Protein AF-A0A563VQN4-F1 (afdb_monomer)

Nearest PDB structures (foldseek):
  3k9t-assembly1_A  TM=8.166E-01  e=6.755E-02  Clostridium acetobutylicum
  8fw5-assembly1_B  TM=8.589E-01  e=2.439E-01  Homo sapiens
  8jj9-assembly1_A  TM=7.499E-01  e=8.732E-02  Homo sapiens
  8ae6-assembly1_S  TM=8.300E-01  e=4.347E-01  Saccharomyces cerevisiae

Mean predicted aligned error: 18.2 Å

pLDDT: mean 76.81, std 21.05, range [32.19, 97.31]

Radius of gyration: 31.27 Å; Cα contacts (8 Å, |Δi|>4): 124; chains: 1; bounding box: 67×62×89 Å

Organism: NCBI:txid945734

Solvent-accessible surface area (backbone atoms only — not comparable to full-atom values): 12400 Å² total; per-residue (Å²): 112,70,67,61,54,50,52,57,54,50,59,76,70,59,76,91,76,85,86,86,84,88,76,80,86,85,76,84,84,87,75,80,89,65,88,76,67,75,68,59,67,67,70,67,74,65,84,76,61,65,42,59,54,38,38,52,53,47,70,70,55,82,69,61,76,85,43,57,90,68,42,61,58,59,67,22,11,32,32,63,71,55,96,76,80,93,71,91,65,54,77,67,53,46,49,52,61,73,60,30,68,41,77,53,28,46,50,56,51,19,63,75,69,73,43,61,52,66,60,50,29,53,52,51,38,30,36,34,74,24,60,43,37,44,85,36,81,48,78,81,66,79,77,70,78,65,78,75,73,89,74,89,84,81,93,73,90,80,83,90,84,82,91,79,81,93,78,87,85,77,90,78,74,58,65,68,59,53,51,53,51,53,54,49,52,69,71,77,106

Sequence (189 aa):
MFQLQLEEVNKLFTITSAEFKFEEINNEPQVSSSEKNFPWEEMTGKQKKATKISLEAMRDYFNWDYLKEKMPFRNSGLNKLVDKHDFQLL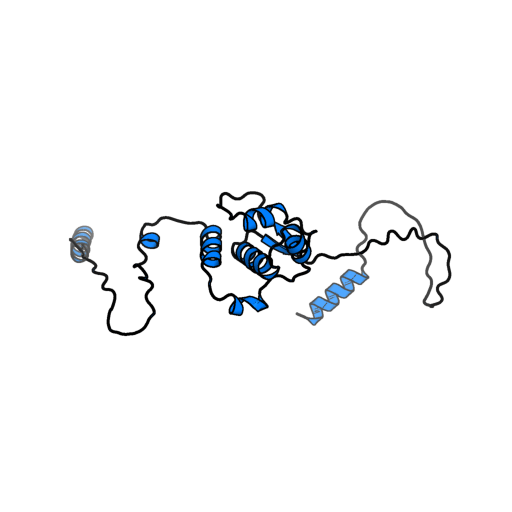PLETYLWNTANSNISLRKIAQEKQVPLEKIQQTALSMIFAGLLEEVSIINMPMKTTKYSIASSSKSNFADINNTNISNNQPKISNSLLSNLIAFLRKHF

Foldseek 3Di:
DVVVVVVVVVVVVDDPDDDDDDDDPPDDDDPPDDPPPDPVVVVVPDDDDLLQVLLVVLVPDDDCVVCPVVFADQFWAKAFPDPDDPHDDDPLLVVSLVRRPRAAGLNNVCVVVVHDSVVSRSSQSSNVRSVGMDIGHNPPPPPPPPVPPDDDDDDDDDDDDDDDDDDDDDDPDDVVVVVVVVVVVVVPD

Secondary structure (DSSP, 8-state):
-HHHHHHHHHHHH--S--------------S-------STTGGGT----HHHHHHHHHHS---GGGGGGGSPPTT-EEEES-S---S---HHHHHHHHH-SSSSBHHHHHHHHT--HHHHHHHHHHHHHTTSEEEE--------------------------------------HHHHHHHHHHHHHH-

Structure (mmCIF, N/CA/C/O backbone):
data_AF-A0A563VQN4-F1
#
_entry.id   AF-A0A563VQN4-F1
#
loop_
_atom_site.group_PDB
_atom_site.id
_atom_site.type_symbol
_atom_site.label_atom_id
_atom_site.label_alt_id
_atom_site.label_comp_id
_atom_site.label_asym_id
_atom_site.label_entity_id
_atom_site.label_seq_id
_atom_site.pdbx_PDB_ins_code
_atom_site.Cartn_x
_atom_site.Cartn_y
_atom_site.Cartn_z
_atom_site.occupancy
_atom_site.B_iso_or_equiv
_atom_site.auth_seq_id
_atom_site.auth_comp_id
_atom_site.auth_asym_id
_atom_site.auth_atom_id
_atom_site.pdbx_PDB_model_num
ATOM 1 N N . MET A 1 1 ? -42.885 28.427 38.163 1.00 60.44 1 MET A N 1
ATOM 2 C CA . MET A 1 1 ? -43.786 27.329 37.742 1.00 60.44 1 MET A CA 1
ATOM 3 C C . MET A 1 1 ? -43.165 26.480 36.633 1.00 60.44 1 MET A C 1
ATOM 5 O O . MET A 1 1 ? -43.050 25.282 36.823 1.00 60.44 1 MET A O 1
ATOM 9 N N . PHE A 1 2 ? -42.653 27.083 35.553 1.00 74.06 2 PHE A N 1
ATOM 10 C CA . PHE A 1 2 ? -42.032 26.358 34.428 1.00 74.06 2 PHE A CA 1
ATOM 11 C C . PHE A 1 2 ? -40.783 25.522 34.793 1.00 74.06 2 PHE A C 1
ATOM 13 O O . PHE A 1 2 ? -40.618 24.415 34.298 1.00 74.06 2 PHE A O 1
ATOM 20 N N . GLN A 1 3 ? -39.922 26.010 35.696 1.00 71.81 3 GLN A N 1
ATOM 21 C CA . GLN A 1 3 ? -38.729 25.269 36.149 1.00 71.81 3 GLN A CA 1
ATOM 22 C C . GLN A 1 3 ? -39.060 23.987 36.925 1.00 71.81 3 GLN A C 1
ATOM 24 O O . GLN A 1 3 ? -38.380 22.986 36.747 1.00 71.81 3 GLN A O 1
ATOM 29 N N . LEU A 1 4 ? -40.126 24.000 37.732 1.00 74.50 4 LEU A N 1
ATOM 30 C CA . LEU A 1 4 ? -40.578 22.814 38.469 1.00 74.50 4 LEU A CA 1
ATOM 31 C C . LEU A 1 4 ? -41.108 21.739 37.514 1.00 74.50 4 LEU A C 1
ATOM 33 O O . LEU A 1 4 ? -40.802 20.565 37.675 1.00 74.50 4 LEU A O 1
ATOM 37 N N . GLN A 1 5 ? -41.837 22.152 36.475 1.00 75.81 5 GLN A N 1
ATOM 38 C CA . GLN A 1 5 ? -42.306 21.235 35.435 1.00 75.81 5 GLN A CA 1
ATOM 39 C C . GLN A 1 5 ? -41.138 20.653 34.629 1.00 75.81 5 GLN A C 1
ATOM 41 O O . GLN A 1 5 ? -41.154 19.478 34.282 1.00 75.81 5 GLN A O 1
ATOM 46 N N . LEU A 1 6 ? -40.099 21.448 34.363 1.00 81.12 6 LEU A N 1
ATOM 47 C CA . LEU A 1 6 ? -38.908 20.980 33.655 1.00 81.12 6 LEU A CA 1
ATOM 48 C C . LEU A 1 6 ? -38.119 19.940 34.469 1.00 81.12 6 LEU A C 1
ATOM 50 O O . LEU A 1 6 ? -37.633 18.964 33.902 1.00 81.12 6 LEU A O 1
ATOM 54 N N . GLU A 1 7 ? -38.015 20.114 35.789 1.00 81.50 7 GLU A N 1
ATOM 55 C CA . GLU A 1 7 ? -37.405 19.111 36.672 1.00 81.50 7 GLU A CA 1
ATOM 56 C C . GLU A 1 7 ? -38.209 17.808 36.729 1.00 81.50 7 GLU A C 1
ATOM 58 O O . GLU A 1 7 ? -37.612 16.731 36.669 1.00 81.50 7 GLU A O 1
ATOM 63 N N . GLU A 1 8 ? -39.543 17.878 36.801 1.00 80.94 8 GLU A N 1
ATOM 64 C CA . GLU A 1 8 ? -40.397 16.681 36.758 1.00 80.94 8 GLU A CA 1
ATOM 65 C C . GLU A 1 8 ? -40.255 15.922 35.438 1.00 80.94 8 GLU A C 1
ATOM 67 O O . GLU A 1 8 ? -40.135 14.696 35.432 1.00 80.94 8 GLU A O 1
ATOM 72 N N . VAL A 1 9 ? -40.202 16.650 34.322 1.00 82.50 9 VAL A N 1
ATOM 73 C CA . VAL A 1 9 ? -40.016 16.061 32.994 1.00 82.50 9 VAL A CA 1
ATOM 74 C C . VAL A 1 9 ? -38.628 15.431 32.870 1.00 82.50 9 VAL A C 1
ATOM 76 O O . VAL A 1 9 ? -38.522 14.292 32.426 1.00 82.50 9 VAL A O 1
ATOM 79 N N . ASN A 1 10 ? -37.565 16.093 33.332 1.00 78.19 10 ASN A N 1
ATOM 80 C CA . ASN A 1 10 ? -36.216 15.515 33.315 1.00 78.19 10 ASN A CA 1
ATOM 81 C C . ASN A 1 10 ? -36.113 14.241 34.168 1.00 78.19 10 ASN A C 1
ATOM 83 O O . ASN A 1 10 ? -35.426 13.301 33.771 1.00 78.19 10 ASN A O 1
ATOM 87 N N . LYS A 1 11 ? -36.847 14.167 35.287 1.00 81.69 11 LYS A N 1
ATOM 88 C CA . LYS A 1 11 ? -36.933 12.960 36.125 1.00 81.69 11 LYS A CA 1
ATOM 89 C C . LYS A 1 11 ? -37.536 11.755 35.396 1.00 81.69 11 LYS A C 1
ATOM 91 O O . LYS A 1 11 ? -37.137 10.625 35.668 1.00 81.69 11 LYS A O 1
ATOM 96 N N . LEU A 1 12 ? -38.473 11.981 34.473 1.00 80.19 12 LEU A N 1
ATOM 97 C CA . LEU A 1 12 ? -39.092 10.917 33.668 1.00 80.19 12 LEU A CA 1
ATOM 98 C C . LEU A 1 12 ? -38.132 10.324 32.628 1.00 80.19 12 LEU A C 1
ATOM 100 O O . LEU A 1 12 ? -38.328 9.188 32.203 1.00 80.19 12 LEU A O 1
ATOM 104 N N . PHE A 1 13 ? -37.093 11.069 32.242 1.00 80.81 13 PHE A N 1
ATOM 105 C CA . PHE A 1 13 ? -36.105 10.643 31.247 1.00 80.81 13 PHE A CA 1
ATOM 106 C C . PHE A 1 13 ? -34.728 10.320 31.846 1.00 80.81 13 PHE A C 1
ATOM 108 O O . PHE A 1 13 ? -33.822 9.915 31.117 1.00 80.81 13 PHE A O 1
ATOM 115 N N . THR A 1 14 ? -34.548 10.454 33.164 1.00 76.88 14 THR A N 1
ATOM 116 C CA . THR A 1 14 ? -33.331 9.992 33.840 1.00 76.88 14 THR A CA 1
ATOM 117 C C . THR A 1 14 ? -33.305 8.473 33.936 1.00 76.88 14 THR A C 1
ATOM 119 O O . THR A 1 14 ? -34.037 7.863 34.712 1.00 76.88 14 THR A O 1
ATOM 122 N N . ILE A 1 15 ? -32.404 7.866 33.173 1.00 79.75 15 ILE A N 1
ATOM 123 C CA . ILE A 1 15 ? -32.070 6.449 33.272 1.00 79.75 15 ILE A CA 1
ATOM 124 C C . ILE A 1 15 ? -31.052 6.293 34.410 1.00 79.75 15 ILE A C 1
ATOM 126 O O . ILE A 1 15 ? -29.950 6.831 34.335 1.00 79.75 15 ILE A O 1
ATOM 130 N N . THR A 1 16 ? -31.424 5.589 35.480 1.00 80.31 16 THR A N 1
ATOM 131 C CA . THR A 1 16 ? -30.558 5.372 36.657 1.00 80.31 16 THR A CA 1
ATOM 132 C C . THR A 1 16 ? -29.514 4.281 36.435 1.00 80.31 16 THR A C 1
ATOM 134 O O . THR A 1 16 ? -28.435 4.332 37.018 1.00 80.31 16 THR A O 1
ATOM 137 N N . SER A 1 17 ? -29.824 3.302 35.588 1.00 73.31 17 SER A N 1
ATOM 138 C CA . SER A 1 17 ? -28.905 2.268 35.124 1.00 73.31 17 SER A CA 1
ATOM 139 C C . SER A 1 17 ? -29.444 1.677 33.823 1.00 73.31 17 SER A C 1
ATOM 141 O O . SER A 1 17 ? -30.650 1.465 33.695 1.00 73.31 17 SER A O 1
ATOM 143 N N . ALA A 1 18 ? -28.560 1.422 32.864 1.00 71.06 18 ALA A N 1
ATOM 144 C CA . ALA A 1 18 ? -28.866 0.667 31.657 1.00 71.06 18 ALA A CA 1
ATOM 145 C C . ALA A 1 18 ? -27.784 -0.391 31.463 1.00 71.06 18 ALA A C 1
ATOM 147 O O . ALA A 1 18 ? -26.593 -0.084 31.492 1.00 71.06 18 ALA A O 1
ATOM 148 N N . GLU A 1 19 ? -28.209 -1.631 31.258 1.00 67.50 19 GLU A N 1
ATOM 149 C CA . GLU A 1 19 ? -27.334 -2.736 30.891 1.00 67.50 19 GLU A CA 1
ATOM 150 C C . GLU A 1 19 ? -27.615 -3.089 29.430 1.00 67.50 19 GLU A C 1
ATOM 152 O O . GLU A 1 19 ? -28.749 -3.398 29.065 1.00 67.50 19 GLU A O 1
ATOM 157 N N . PHE A 1 20 ? -26.586 -3.021 28.588 1.00 66.94 20 PHE A N 1
ATOM 158 C CA . PHE A 1 20 ? -26.664 -3.445 27.195 1.00 66.94 20 PHE A CA 1
ATOM 159 C C . PHE A 1 20 ? -25.949 -4.783 27.066 1.00 66.94 20 PHE A C 1
ATOM 161 O O . PHE A 1 20 ? -24.747 -4.874 27.316 1.00 66.94 20 PHE A O 1
ATOM 168 N N . LYS A 1 21 ? -26.692 -5.817 26.675 1.00 64.25 21 LYS A N 1
ATOM 169 C CA . LYS A 1 21 ? -26.133 -7.126 26.339 1.00 64.25 21 LYS A CA 1
ATOM 170 C C . LYS A 1 21 ? -26.090 -7.255 24.827 1.00 64.25 21 LYS A C 1
ATOM 172 O O . LYS A 1 21 ? -27.122 -7.174 24.167 1.00 64.25 21 LYS A O 1
ATOM 177 N N . PHE A 1 22 ? -24.889 -7.418 24.292 1.00 63.84 22 PHE A N 1
ATOM 178 C CA . PHE A 1 22 ? -24.679 -7.709 22.883 1.00 63.84 22 PHE A CA 1
ATOM 179 C C . PHE A 1 22 ? -24.552 -9.222 22.741 1.00 63.84 22 PHE A C 1
ATOM 181 O O . PHE A 1 22 ? -23.544 -9.803 23.135 1.00 63.84 22 PHE A O 1
ATOM 188 N N . GLU A 1 23 ? -25.609 -9.858 22.247 1.00 62.12 23 GLU A N 1
ATOM 189 C CA . GLU A 1 23 ? -25.629 -11.293 21.981 1.00 62.12 23 GLU A CA 1
ATOM 190 C C . GLU A 1 23 ? -25.263 -11.526 20.511 1.00 62.12 23 GLU A C 1
ATOM 192 O O . GLU A 1 23 ? -25.939 -11.038 19.603 1.00 62.12 23 GLU A O 1
ATOM 197 N N . GLU A 1 24 ? -24.173 -12.255 20.264 1.00 59.59 24 GLU A N 1
ATOM 198 C CA . GLU A 1 24 ? -23.864 -12.769 18.929 1.00 59.59 24 GLU A CA 1
ATOM 199 C C . GLU A 1 24 ? -24.907 -13.839 18.588 1.00 59.59 24 GLU A C 1
ATOM 201 O O . GLU A 1 24 ? -25.004 -14.866 19.264 1.00 59.59 24 GLU A O 1
ATOM 206 N N . ILE A 1 25 ? -25.740 -13.577 17.574 1.00 59.22 25 ILE A N 1
ATOM 207 C CA . ILE A 1 25 ? -26.813 -14.488 17.159 1.00 59.22 25 ILE A CA 1
ATOM 208 C C . ILE A 1 25 ? -26.176 -15.734 16.533 1.00 59.22 25 ILE A C 1
ATOM 210 O O . ILE A 1 25 ? -25.969 -15.819 15.324 1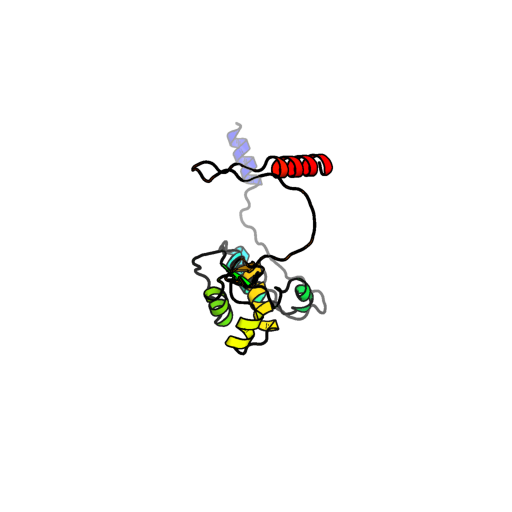.00 59.22 25 ILE A O 1
ATOM 214 N N . ASN A 1 26 ? -25.880 -16.715 17.375 1.00 58.38 26 ASN A N 1
ATOM 215 C CA . ASN A 1 26 ? -25.436 -18.041 16.981 1.00 58.38 26 ASN A CA 1
ATOM 216 C C . ASN A 1 26 ? -26.662 -18.921 16.718 1.00 58.38 26 ASN A C 1
ATOM 218 O O . ASN A 1 26 ? -27.090 -19.661 17.594 1.00 58.38 26 ASN A O 1
ATOM 222 N N . ASN A 1 27 ? -27.232 -18.834 15.515 1.00 50.22 27 ASN A N 1
ATOM 223 C CA . ASN A 1 27 ? -28.236 -19.787 15.030 1.00 50.22 27 ASN A CA 1
ATOM 224 C C . ASN A 1 27 ? -27.905 -20.226 13.585 1.00 50.22 27 ASN A C 1
ATOM 226 O O . ASN A 1 27 ? -28.588 -19.816 12.657 1.00 50.22 27 ASN A O 1
ATOM 230 N N . GLU A 1 28 ? -26.837 -21.035 13.459 1.00 53.16 28 GLU A N 1
ATOM 231 C CA . GLU A 1 28 ? -26.450 -22.002 12.390 1.00 53.16 28 GLU A CA 1
ATOM 232 C C . GLU A 1 28 ? -26.445 -21.617 10.880 1.00 53.16 28 GLU A C 1
ATOM 234 O O . GLU A 1 28 ? -27.164 -20.732 10.434 1.00 53.16 28 GLU A O 1
ATOM 239 N N . PRO A 1 29 ? -25.771 -22.397 10.000 1.00 52.00 29 PRO A N 1
ATOM 240 C CA . PRO A 1 29 ? -24.405 -22.920 10.048 1.00 52.00 29 PRO A CA 1
ATOM 241 C C . PRO A 1 29 ? -23.573 -22.392 8.846 1.00 52.00 29 PRO A C 1
ATOM 243 O O . PRO A 1 29 ? -24.114 -21.998 7.818 1.00 52.00 29 PRO A O 1
ATOM 246 N N . GLN A 1 30 ? -22.239 -22.464 8.930 1.00 45.38 30 GLN A N 1
ATOM 247 C CA . GLN A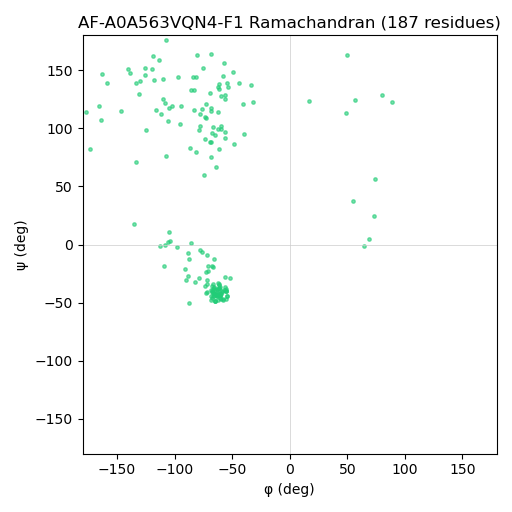 1 30 ? -21.293 -22.245 7.810 1.00 45.38 30 GLN A CA 1
ATOM 248 C C . GLN A 1 30 ? -21.087 -20.785 7.352 1.00 45.38 30 GLN A C 1
ATOM 250 O O . GLN A 1 30 ? -21.152 -20.468 6.166 1.00 45.38 30 GLN A O 1
ATOM 255 N N . VAL A 1 31 ? -20.690 -19.903 8.269 1.00 47.47 31 VAL A N 1
ATOM 256 C CA . VAL A 1 31 ? -19.710 -18.869 7.907 1.00 47.47 31 VAL A CA 1
ATOM 257 C C . VAL A 1 31 ? -18.406 -19.303 8.546 1.00 47.47 31 VAL A C 1
ATOM 259 O O . VAL A 1 31 ? -18.281 -19.308 9.767 1.00 47.47 31 VAL A O 1
ATOM 262 N N . SER A 1 32 ? -17.488 -19.779 7.708 1.00 45.25 32 SER A N 1
ATOM 263 C CA . SER A 1 32 ? -16.177 -20.287 8.092 1.00 45.25 32 SER A CA 1
ATOM 264 C C . SER A 1 32 ? -15.557 -19.410 9.171 1.00 45.25 32 SER A C 1
ATOM 266 O O . SER A 1 32 ? -15.371 -18.210 8.978 1.00 45.25 32 SER A O 1
ATOM 268 N N . SER A 1 33 ? -15.277 -20.046 10.303 1.00 42.34 33 SER A N 1
ATOM 269 C CA . SER A 1 33 ? -14.628 -19.519 11.493 1.00 42.34 33 SER A CA 1
ATOM 270 C C . SER A 1 33 ? -13.475 -18.567 11.167 1.00 42.34 33 SER A C 1
ATOM 272 O O . SER A 1 33 ? -12.330 -18.969 10.974 1.00 42.34 33 SER A O 1
ATOM 274 N N . SER A 1 34 ? -13.785 -17.283 11.161 1.00 46.12 34 SER A N 1
ATOM 275 C CA . SER A 1 34 ? -12.968 -16.304 11.849 1.00 46.12 34 SER A CA 1
ATOM 276 C C . SER A 1 34 ? -13.900 -15.768 12.916 1.00 46.12 34 SER A C 1
ATOM 278 O O . SER A 1 34 ? -14.954 -15.233 12.581 1.00 46.12 34 SER A O 1
ATOM 280 N N . GLU A 1 35 ? -13.555 -16.008 14.177 1.00 47.81 35 GLU A N 1
ATOM 281 C CA . GLU A 1 35 ? -14.094 -15.316 15.345 1.00 47.81 35 GLU A CA 1
ATOM 282 C C . GLU A 1 35 ? -14.028 -13.810 15.062 1.00 47.81 35 GLU A C 1
ATOM 284 O O . GLU A 1 35 ? -13.024 -13.144 15.317 1.00 47.81 35 GLU A O 1
ATOM 289 N N . LYS A 1 36 ? -15.051 -13.265 14.403 1.00 51.31 36 LYS A N 1
ATOM 290 C CA . LYS A 1 36 ? -15.139 -11.838 14.127 1.00 51.31 36 LYS A CA 1
ATOM 291 C C . LYS A 1 36 ? -15.664 -11.208 15.393 1.00 51.31 36 LYS A C 1
ATOM 293 O O . LYS A 1 36 ? -16.852 -10.931 15.508 1.00 51.31 36 LYS A O 1
ATOM 298 N N . ASN A 1 37 ? -14.719 -11.048 16.318 1.00 58.69 37 ASN A N 1
ATOM 299 C CA . ASN A 1 37 ? -14.806 -10.228 17.505 1.00 58.69 37 ASN A CA 1
ATOM 300 C C . ASN A 1 37 ? -15.691 -9.023 17.211 1.00 58.69 37 ASN A C 1
ATOM 302 O O . ASN A 1 37 ? -15.409 -8.245 16.294 1.00 58.69 37 ASN A O 1
ATOM 306 N N . PHE A 1 38 ? -16.741 -8.878 18.010 1.00 60.16 38 PHE A N 1
ATOM 307 C CA . PHE A 1 38 ? -17.420 -7.610 18.216 1.00 60.16 38 PHE A CA 1
ATOM 308 C C . PHE A 1 38 ? -16.403 -6.443 18.153 1.00 60.16 38 PHE A C 1
ATOM 310 O O . PHE A 1 38 ? -15.300 -6.601 18.690 1.00 60.16 38 PHE A O 1
ATOM 317 N N . PRO A 1 39 ? -16.714 -5.314 17.481 1.00 65.50 39 PRO A N 1
ATOM 318 C CA . PRO A 1 39 ? -15.752 -4.265 17.112 1.00 65.50 39 PRO A CA 1
ATOM 319 C C . PRO A 1 39 ? -15.335 -3.410 18.322 1.00 65.50 39 PRO A C 1
ATOM 321 O O . PRO A 1 39 ? -15.562 -2.200 18.404 1.00 65.50 39 PRO A O 1
ATOM 324 N N . TRP A 1 40 ? -14.755 -4.068 19.325 1.00 69.50 40 TRP A N 1
ATOM 325 C CA . TRP A 1 40 ? -14.324 -3.478 20.580 1.00 69.50 40 TRP A CA 1
ATOM 326 C C . TRP A 1 40 ? -13.279 -2.397 20.332 1.00 69.50 40 TRP A C 1
ATOM 328 O O . TRP A 1 40 ? -13.298 -1.375 21.014 1.00 69.50 40 TRP A O 1
ATOM 338 N N . GLU A 1 41 ? -12.390 -2.598 19.351 1.00 66.31 41 GLU A N 1
ATOM 339 C CA . GLU A 1 41 ? -11.337 -1.638 19.021 1.00 66.31 41 GLU A CA 1
ATOM 340 C C . GLU A 1 41 ? -11.914 -0.322 18.488 1.00 66.31 41 GLU A C 1
ATOM 342 O O . GLU A 1 41 ? -11.502 0.752 18.939 1.00 66.31 41 GLU A O 1
ATOM 347 N N . GLU A 1 42 ? -12.917 -0.385 17.614 1.00 72.19 42 GLU A N 1
ATOM 348 C CA . GLU A 1 42 ? -13.621 0.775 17.064 1.00 72.19 42 GLU A CA 1
ATOM 349 C C . GLU A 1 42 ? -14.418 1.521 18.146 1.00 72.19 42 GLU A C 1
ATOM 351 O O . GLU A 1 42 ? -14.484 2.753 18.139 1.00 72.19 42 GLU A O 1
ATOM 356 N N . MET A 1 43 ? -14.956 0.793 19.131 1.00 71.94 43 MET A N 1
ATOM 357 C CA . MET A 1 43 ? -15.708 1.361 20.257 1.00 71.94 43 MET A CA 1
ATOM 358 C C . MET A 1 43 ? -14.831 1.992 21.348 1.00 71.94 43 MET A C 1
ATOM 360 O O . MET A 1 43 ? -15.354 2.628 22.262 1.00 71.94 43 MET A O 1
ATOM 364 N N . THR A 1 44 ? -13.500 1.891 21.255 1.00 77.56 44 THR A N 1
ATOM 365 C CA . THR A 1 44 ? -12.593 2.551 22.214 1.00 77.56 44 THR A CA 1
ATOM 366 C C . THR A 1 44 ? -12.447 4.062 22.000 1.00 77.56 44 THR A C 1
ATOM 368 O O . THR A 1 44 ? -11.768 4.726 22.785 1.00 77.56 44 THR A O 1
ATOM 371 N N . GLY A 1 45 ? -13.013 4.619 20.921 1.00 77.56 45 GLY A N 1
ATOM 372 C CA . GLY A 1 45 ? -12.813 6.020 20.532 1.00 77.56 45 GLY A CA 1
ATOM 373 C C . GLY A 1 45 ? -11.393 6.332 20.037 1.00 77.56 45 GLY A C 1
ATOM 374 O O . GLY A 1 45 ? -11.075 7.489 19.747 1.00 77.56 45 GLY A O 1
ATOM 375 N N . LYS A 1 46 ? -10.521 5.320 19.919 1.00 77.12 46 LYS A N 1
ATOM 376 C CA . LYS A 1 46 ? -9.184 5.467 19.340 1.00 77.12 46 LYS A CA 1
ATOM 377 C C . LYS A 1 46 ? -9.304 5.721 17.842 1.00 77.12 46 LYS A C 1
ATOM 379 O O . LYS A 1 46 ? -9.970 4.991 17.118 1.00 77.12 46 LYS A O 1
ATOM 384 N N . GLN A 1 47 ? -8.610 6.748 17.368 1.00 82.50 47 GLN A N 1
ATOM 385 C CA . GLN A 1 47 ? -8.577 7.100 15.952 1.00 82.50 47 GLN A CA 1
ATOM 386 C C . GLN A 1 47 ? -7.329 6.528 15.281 1.00 82.50 47 GLN A C 1
ATOM 388 O O . GLN A 1 47 ? -6.241 6.499 15.861 1.00 82.50 47 GLN A O 1
ATOM 393 N N . LYS A 1 48 ? -7.469 6.113 14.021 1.00 86.06 48 LYS A N 1
ATOM 394 C CA . LYS A 1 48 ? -6.371 5.608 13.194 1.00 86.06 48 LYS A CA 1
ATOM 395 C C . LYS A 1 48 ? -6.435 6.252 11.814 1.00 86.06 48 LYS A C 1
ATOM 397 O O . LYS A 1 48 ? -7.511 6.432 11.254 1.00 86.06 48 LYS A O 1
ATOM 402 N N . LYS A 1 49 ? -5.275 6.626 11.261 1.00 90.06 49 LYS A N 1
ATOM 403 C CA . LYS A 1 49 ? -5.200 7.238 9.923 1.00 90.06 49 LYS A CA 1
ATOM 404 C C . LYS A 1 49 ? -5.733 6.259 8.871 1.00 90.06 49 LYS A C 1
ATOM 406 O O . LYS A 1 49 ? -5.293 5.110 8.840 1.00 90.06 49 LYS A O 1
ATOM 411 N N . ALA A 1 50 ? -6.589 6.742 7.970 1.00 91.62 50 ALA A N 1
ATOM 412 C CA . ALA A 1 50 ? -7.181 5.942 6.892 1.00 91.62 50 ALA A CA 1
ATOM 413 C C . ALA A 1 50 ? -6.124 5.243 6.017 1.00 91.62 50 ALA A C 1
ATOM 415 O O . ALA A 1 50 ? -6.278 4.070 5.690 1.00 91.62 50 ALA A O 1
ATOM 416 N N . THR A 1 51 ? -5.001 5.911 5.731 1.00 93.31 51 THR A N 1
ATOM 417 C CA . THR A 1 51 ? -3.838 5.324 5.041 1.00 93.31 51 THR A CA 1
ATOM 418 C C . THR A 1 51 ? -3.322 4.064 5.732 1.00 93.31 51 THR A C 1
ATOM 420 O O . THR A 1 51 ? -3.057 3.066 5.071 1.00 93.31 51 THR A O 1
ATOM 423 N N . LYS A 1 52 ? -3.215 4.079 7.068 1.00 92.00 52 LYS A N 1
ATOM 424 C CA . LYS A 1 52 ? -2.728 2.928 7.840 1.00 92.00 52 LYS A CA 1
ATOM 425 C C . LYS A 1 52 ? -3.728 1.773 7.792 1.00 92.00 52 LYS A C 1
ATOM 427 O O . LYS A 1 52 ? -3.318 0.642 7.575 1.00 92.00 52 LYS A O 1
ATOM 432 N N . ILE A 1 53 ? -5.018 2.074 7.958 1.00 91.62 53 ILE A N 1
ATOM 433 C CA . ILE A 1 53 ? -6.098 1.078 7.861 1.00 91.62 53 ILE A CA 1
ATOM 434 C C . ILE A 1 53 ? -6.096 0.431 6.473 1.00 91.62 53 ILE A C 1
ATOM 436 O O . ILE A 1 53 ? -6.121 -0.787 6.364 1.00 91.62 53 ILE A O 1
ATOM 440 N N . SER A 1 54 ? -5.999 1.242 5.419 1.00 93.75 54 SER A N 1
ATOM 441 C CA . SER A 1 54 ? -6.014 0.767 4.031 1.00 93.75 54 SER A CA 1
ATOM 442 C C . SER A 1 54 ? -4.811 -0.125 3.727 1.00 93.75 54 SER A C 1
ATOM 444 O O . SER A 1 54 ? -4.961 -1.177 3.117 1.00 93.75 54 SER A O 1
ATOM 446 N N . LEU A 1 55 ? -3.619 0.262 4.189 1.00 94.25 55 LEU A N 1
ATOM 447 C CA . LEU A 1 55 ? -2.402 -0.523 3.999 1.00 94.25 55 LEU A CA 1
ATOM 448 C C . LEU A 1 55 ? -2.486 -1.886 4.706 1.00 94.25 55 LEU A C 1
ATOM 45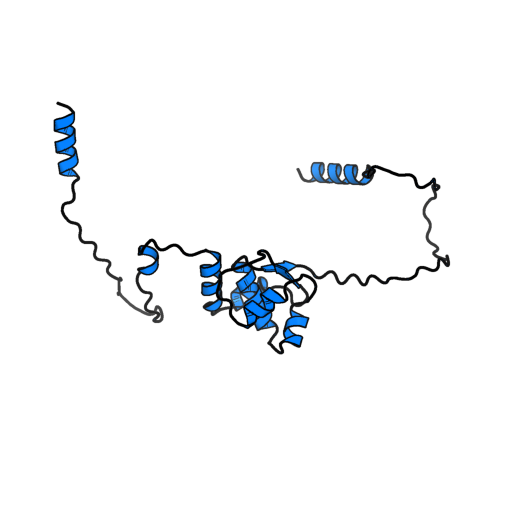0 O O . LEU A 1 55 ? -2.119 -2.900 4.123 1.00 94.25 55 LEU A O 1
ATOM 454 N N . GLU A 1 56 ? -2.974 -1.914 5.948 1.00 92.75 56 GLU A N 1
ATOM 455 C CA . GLU A 1 56 ? -3.172 -3.156 6.704 1.00 92.75 56 GLU A CA 1
ATOM 456 C C . GLU A 1 56 ? -4.235 -4.047 6.053 1.00 92.75 56 GLU A C 1
ATOM 458 O O . GLU A 1 56 ? -3.951 -5.202 5.752 1.00 92.75 56 GLU A O 1
ATOM 463 N N . ALA A 1 57 ? -5.395 -3.486 5.702 1.00 92.19 57 ALA A N 1
ATOM 464 C CA . ALA A 1 57 ? -6.457 -4.219 5.016 1.00 92.19 57 ALA A CA 1
ATOM 465 C C . ALA A 1 57 ? -5.979 -4.845 3.695 1.00 92.19 57 ALA A C 1
ATOM 467 O O . ALA A 1 57 ? -6.333 -5.976 3.374 1.00 92.19 57 ALA A O 1
ATOM 468 N N . MET A 1 58 ? -5.136 -4.135 2.938 1.00 94.25 58 MET A N 1
ATOM 469 C CA . MET A 1 58 ? -4.573 -4.641 1.685 1.00 94.25 58 MET A CA 1
ATOM 470 C C . MET A 1 58 ? -3.500 -5.722 1.883 1.00 94.25 58 MET A C 1
ATOM 472 O O . MET A 1 58 ? -3.268 -6.512 0.969 1.00 94.25 58 MET A O 1
ATOM 476 N N . ARG A 1 59 ? -2.831 -5.781 3.041 1.00 91.50 59 ARG A N 1
ATOM 477 C CA . ARG A 1 59 ? -1.886 -6.868 3.367 1.00 91.50 59 ARG A CA 1
ATOM 478 C C . ARG A 1 59 ? -2.618 -8.166 3.688 1.00 91.50 59 ARG A C 1
ATOM 480 O O . ARG A 1 59 ? -2.149 -9.228 3.286 1.00 91.50 59 ARG A O 1
ATOM 487 N N . ASP A 1 60 ? -3.770 -8.047 4.338 1.00 89.62 60 ASP A N 1
ATOM 488 C CA . ASP A 1 60 ? -4.624 -9.174 4.718 1.00 89.62 60 ASP A CA 1
ATOM 489 C C . ASP A 1 60 ? -5.591 -9.582 3.592 1.00 89.62 60 ASP A C 1
ATOM 491 O O . ASP A 1 60 ? -6.398 -10.496 3.741 1.00 89.62 60 ASP A O 1
ATOM 495 N N . TYR A 1 61 ? -5.531 -8.916 2.436 1.00 90.44 61 TYR A N 1
ATOM 496 C CA . TYR A 1 61 ? -6.397 -9.222 1.307 1.00 90.44 61 TYR A CA 1
ATOM 497 C C . TYR A 1 61 ? -5.948 -10.501 0.582 1.00 90.44 61 TYR A C 1
ATOM 499 O O . TYR A 1 61 ? -4.862 -10.571 0.002 1.00 90.44 61 TYR A O 1
ATOM 507 N N . PHE A 1 62 ? -6.809 -11.522 0.590 1.00 82.19 62 PHE A N 1
ATOM 508 C CA . PHE A 1 62 ? -6.472 -12.857 0.082 1.00 82.19 62 PHE A CA 1
ATOM 509 C C . PHE A 1 62 ? -6.787 -13.071 -1.407 1.00 82.19 62 PHE A C 1
ATOM 511 O O . PHE A 1 62 ? -6.089 -13.841 -2.064 1.00 82.19 62 PHE A O 1
ATOM 518 N N . ASN A 1 63 ? -7.814 -12.415 -1.962 1.00 89.31 63 ASN A N 1
ATOM 519 C CA . ASN A 1 63 ? -8.314 -12.725 -3.308 1.00 89.31 63 ASN A CA 1
ATOM 520 C C . ASN A 1 63 ? -7.967 -11.648 -4.347 1.00 89.31 63 ASN A C 1
ATOM 522 O O . ASN A 1 63 ? -8.810 -10.864 -4.779 1.00 89.31 63 ASN A O 1
ATOM 526 N N . TRP A 1 64 ? -6.709 -11.646 -4.781 1.00 90.75 64 TRP A N 1
ATOM 527 C CA . TRP A 1 64 ? -6.178 -10.685 -5.751 1.00 90.75 64 TRP A CA 1
ATOM 528 C C . TRP A 1 64 ? -6.777 -10.787 -7.159 1.00 90.75 64 TRP A C 1
ATOM 530 O O . TRP A 1 64 ? -6.595 -9.859 -7.949 1.00 90.75 64 TRP A O 1
ATOM 540 N N . ASP A 1 65 ? -7.518 -11.854 -7.476 1.00 91.31 65 ASP A N 1
ATOM 541 C CA . ASP A 1 65 ? -8.135 -12.030 -8.792 1.00 91.31 65 ASP A CA 1
ATOM 542 C C . ASP A 1 65 ? -9.139 -10.916 -9.111 1.00 91.31 65 ASP A C 1
ATOM 544 O O . ASP A 1 65 ? -9.153 -10.411 -10.234 1.00 91.31 65 ASP A O 1
ATOM 548 N N . TYR A 1 66 ? -9.894 -10.448 -8.111 1.00 91.94 66 TYR A N 1
ATOM 549 C CA . TYR A 1 66 ? -10.843 -9.336 -8.265 1.00 91.94 66 TYR A CA 1
ATOM 550 C C . TYR A 1 66 ? -10.173 -7.985 -8.539 1.00 91.94 66 TYR A C 1
ATOM 552 O O . TYR A 1 66 ? -10.817 -7.057 -9.023 1.00 91.94 66 TYR A O 1
ATOM 560 N N . LEU A 1 67 ? -8.881 -7.863 -8.234 1.00 92.75 67 LEU A N 1
ATOM 561 C CA . LEU A 1 67 ? -8.115 -6.632 -8.410 1.00 92.75 67 LEU A CA 1
ATOM 562 C C . LEU A 1 67 ? -7.186 -6.680 -9.624 1.00 92.75 67 LEU A C 1
ATOM 564 O O . LEU A 1 67 ? -6.472 -5.709 -9.870 1.00 92.75 67 LEU A O 1
ATOM 568 N N . LYS A 1 68 ? -7.204 -7.761 -10.417 1.00 91.81 68 LYS A N 1
ATOM 569 C CA . LYS A 1 68 ? -6.340 -7.911 -11.600 1.00 91.81 68 LYS A CA 1
ATOM 570 C C . LYS A 1 68 ? -6.479 -6.756 -12.587 1.00 91.81 68 LYS A C 1
ATOM 572 O O . LYS A 1 68 ? -5.473 -6.269 -13.090 1.00 91.81 68 LYS A O 1
ATOM 577 N N . GLU A 1 69 ? -7.698 -6.274 -12.810 1.00 92.38 69 GLU A N 1
ATOM 578 C CA . GLU A 1 69 ? -7.960 -5.134 -13.702 1.00 92.38 69 GLU A CA 1
ATOM 579 C C . GLU A 1 69 ? -7.484 -3.790 -13.136 1.00 92.38 69 GLU A C 1
ATOM 581 O O . GLU A 1 69 ? -7.341 -2.820 -13.877 1.00 92.38 69 GLU A O 1
ATOM 586 N N . LYS A 1 70 ? -7.251 -3.718 -11.821 1.00 93.25 70 LYS A N 1
ATOM 587 C CA . LYS A 1 70 ? -6.751 -2.526 -11.124 1.00 93.25 70 LYS A CA 1
ATOM 588 C C . LYS A 1 70 ? -5.247 -2.574 -10.884 1.00 93.25 70 LYS A C 1
ATOM 590 O O . LYS A 1 70 ? -4.701 -1.618 -10.343 1.00 93.25 70 LYS A O 1
ATOM 595 N N . MET A 1 71 ? -4.577 -3.661 -11.266 1.00 95.00 71 MET A N 1
ATOM 596 C CA . MET A 1 71 ? -3.132 -3.769 -11.123 1.00 95.00 71 MET A CA 1
ATOM 597 C C . MET A 1 71 ? -2.430 -2.701 -11.964 1.00 95.00 71 MET A C 1
ATOM 599 O O . MET A 1 71 ? -2.755 -2.560 -13.146 1.00 95.00 71 MET A O 1
ATOM 603 N N . PRO A 1 72 ? -1.418 -2.016 -11.409 1.00 95.38 72 PRO A N 1
ATOM 604 C CA . PRO A 1 72 ? -0.621 -1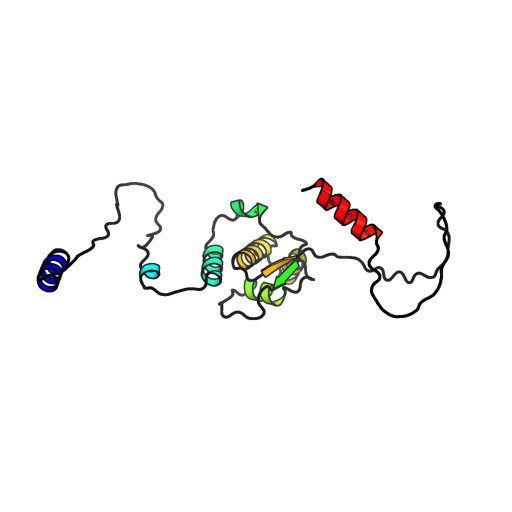.074 -12.175 1.00 95.38 72 PRO A CA 1
ATOM 605 C C . PRO A 1 72 ? 0.037 -1.757 -13.372 1.00 95.38 72 PRO A C 1
ATOM 607 O O . PRO A 1 72 ? 0.468 -2.917 -13.291 1.00 95.38 72 PRO A O 1
ATOM 610 N N . PHE A 1 73 ? 0.162 -1.050 -14.487 1.00 95.69 73 PHE A N 1
ATOM 611 C CA . PHE A 1 73 ? 0.761 -1.595 -15.695 1.00 95.69 73 PHE A CA 1
ATOM 612 C C . PHE A 1 73 ? 2.226 -1.997 -15.470 1.00 95.69 73 PHE A C 1
ATOM 614 O O . PHE A 1 73 ? 3.049 -1.276 -14.927 1.00 95.69 73 PHE A O 1
ATOM 621 N N . ARG A 1 74 ? 2.629 -3.151 -16.004 1.00 95.12 74 ARG A N 1
ATOM 622 C CA . ARG A 1 74 ? 4.017 -3.655 -15.901 1.00 95.12 74 ARG A CA 1
ATOM 623 C C . ARG A 1 74 ? 5.111 -2.664 -16.333 1.00 95.12 74 ARG A C 1
ATOM 625 O O . ARG A 1 74 ? 6.243 -2.765 -15.867 1.00 95.12 74 ARG A O 1
ATOM 632 N N . ASN A 1 75 ? 4.797 -1.760 -17.261 1.00 94.81 75 ASN A N 1
ATOM 633 C CA . ASN A 1 75 ? 5.739 -0.787 -17.816 1.00 94.81 75 ASN A CA 1
ATOM 634 C C . ASN A 1 75 ? 5.504 0.641 -17.287 1.00 94.81 75 ASN A C 1
ATOM 636 O O . ASN A 1 75 ? 6.198 1.552 -17.734 1.00 94.81 75 ASN A O 1
ATOM 640 N N . SER A 1 76 ? 4.546 0.847 -16.380 1.00 94.62 76 SER A N 1
ATOM 641 C CA . SER A 1 76 ? 4.388 2.123 -15.684 1.00 94.62 76 SER A CA 1
ATOM 642 C C . SER A 1 76 ? 5.388 2.234 -14.534 1.00 94.62 76 SER A C 1
ATOM 644 O O . SER A 1 76 ? 6.036 1.256 -14.138 1.00 94.62 76 SER A O 1
ATOM 646 N N . GLY A 1 77 ? 5.573 3.464 -14.071 1.00 95.62 77 GLY A N 1
ATOM 647 C CA . GLY A 1 77 ? 6.384 3.818 -12.919 1.00 95.62 77 GLY A CA 1
ATOM 648 C C . GLY A 1 77 ? 5.507 4.222 -11.746 1.00 95.62 77 GLY A C 1
ATOM 649 O O . GLY A 1 77 ? 4.285 4.311 -11.861 1.00 95.62 77 GLY A O 1
ATOM 650 N N . LEU A 1 78 ? 6.157 4.489 -10.618 1.00 96.88 78 LEU A N 1
ATOM 651 C CA . LEU A 1 78 ? 5.505 4.969 -9.404 1.00 96.88 78 LEU A CA 1
ATOM 652 C C . LEU A 1 78 ? 6.034 6.353 -9.047 1.00 96.88 78 LEU A C 1
ATOM 654 O O . LEU A 1 78 ? 7.241 6.594 -9.152 1.00 96.88 78 LEU A O 1
ATOM 658 N N . ASN A 1 79 ? 5.145 7.221 -8.578 1.00 96.06 79 ASN A N 1
ATOM 659 C CA . ASN A 1 79 ? 5.484 8.513 -7.993 1.00 96.06 79 ASN A CA 1
ATOM 660 C C . ASN A 1 79 ? 4.997 8.585 -6.540 1.00 96.06 79 ASN A C 1
ATOM 662 O O . ASN A 1 79 ? 4.026 7.921 -6.172 1.00 96.06 79 ASN A O 1
ATOM 666 N N . LYS A 1 80 ? 5.686 9.363 -5.701 1.00 96.00 80 LYS A N 1
ATOM 667 C CA . LYS A 1 80 ? 5.304 9.550 -4.295 1.00 96.00 80 LYS A CA 1
ATOM 668 C C . LYS A 1 80 ? 4.285 10.672 -4.176 1.00 96.00 80 LYS A C 1
ATOM 670 O O . LYS A 1 80 ? 4.502 11.754 -4.709 1.00 96.00 80 LYS A O 1
ATOM 675 N N . LEU A 1 81 ? 3.216 10.422 -3.424 1.00 95.25 81 LEU A N 1
ATOM 676 C CA . LEU A 1 81 ? 2.216 11.436 -3.077 1.00 95.25 81 LEU A CA 1
ATOM 677 C C . LEU A 1 81 ? 2.538 12.155 -1.763 1.00 95.25 81 LEU A C 1
ATOM 679 O O . LEU A 1 81 ? 2.039 13.249 -1.516 1.00 95.25 81 LEU A O 1
ATOM 683 N N . VAL A 1 82 ? 3.363 11.543 -0.913 1.00 92.31 82 VAL A N 1
ATOM 684 C CA . VAL A 1 82 ? 3.824 12.133 0.348 1.00 92.31 82 VAL A CA 1
ATOM 685 C C . VAL A 1 82 ? 5.348 12.123 0.401 1.00 92.31 82 VAL A C 1
ATOM 687 O O . VAL A 1 82 ? 5.977 11.201 -0.100 1.00 92.31 82 VAL A O 1
ATOM 690 N N . ASP A 1 83 ? 5.968 13.133 1.009 1.00 89.38 83 ASP A N 1
ATOM 691 C CA . ASP A 1 83 ? 7.436 13.178 1.129 1.00 89.38 83 ASP A CA 1
ATOM 692 C C . ASP A 1 83 ? 7.948 12.346 2.310 1.00 89.38 83 ASP A C 1
ATOM 694 O O . ASP A 1 83 ? 9.048 11.790 2.287 1.00 89.38 83 ASP A O 1
ATOM 698 N N . LYS A 1 84 ? 7.142 12.271 3.374 1.00 89.94 84 LYS A N 1
ATOM 699 C CA . LYS A 1 84 ? 7.459 11.589 4.630 1.00 89.94 84 LYS A CA 1
ATOM 700 C C . LYS A 1 84 ? 6.237 10.836 5.132 1.00 89.94 84 LYS A C 1
ATOM 702 O O . LYS A 1 84 ? 5.106 11.286 4.956 1.00 89.94 84 LYS A O 1
ATOM 707 N N . HIS A 1 85 ? 6.479 9.710 5.791 1.00 90.00 85 HIS A N 1
ATOM 708 C CA . HIS A 1 85 ? 5.441 8.936 6.452 1.00 90.00 85 HIS A CA 1
ATOM 709 C C . HIS A 1 85 ? 5.930 8.381 7.789 1.00 90.00 85 HIS A C 1
ATOM 711 O O . HIS A 1 85 ? 7.100 8.041 7.936 1.00 90.00 85 HIS A O 1
ATOM 717 N N . ASP A 1 86 ? 4.991 8.192 8.716 1.00 89.25 86 ASP A N 1
ATOM 718 C CA . ASP A 1 86 ? 5.245 7.580 10.030 1.00 89.25 86 ASP A CA 1
ATOM 719 C C . ASP A 1 86 ? 4.716 6.134 10.100 1.00 89.25 86 ASP A C 1
ATOM 721 O O . ASP A 1 86 ? 4.601 5.537 11.169 1.00 89.25 86 ASP A O 1
ATOM 725 N N . PHE A 1 87 ? 4.316 5.566 8.957 1.00 87.56 87 PHE A N 1
ATOM 726 C CA . PHE A 1 87 ? 3.794 4.203 8.878 1.00 87.56 87 PHE A CA 1
ATOM 727 C C . PHE A 1 87 ? 4.927 3.179 8.835 1.00 87.56 87 PHE A C 1
ATOM 729 O O . PHE A 1 87 ? 5.950 3.394 8.184 1.00 87.56 87 PHE A O 1
ATOM 736 N N . GLN A 1 88 ? 4.707 2.031 9.474 1.00 91.19 88 GLN A N 1
ATOM 737 C CA . GLN A 1 88 ? 5.606 0.888 9.380 1.00 91.19 88 GLN A CA 1
ATOM 738 C C . GLN A 1 88 ? 5.376 0.172 8.047 1.00 91.19 88 GLN A C 1
ATOM 740 O O . GLN A 1 88 ? 4.403 -0.571 7.885 1.00 91.19 88 GLN A O 1
ATOM 745 N N . LEU A 1 89 ? 6.271 0.418 7.093 1.00 95.19 89 LEU A N 1
ATOM 746 C CA . LEU A 1 89 ? 6.284 -0.262 5.804 1.00 95.19 89 LEU A CA 1
ATOM 747 C C . LEU A 1 89 ? 7.030 -1.597 5.900 1.00 95.19 89 LEU A C 1
ATOM 749 O O . LEU A 1 89 ? 8.039 -1.720 6.597 1.00 95.19 89 LEU A O 1
ATOM 753 N N . LEU A 1 90 ? 6.550 -2.600 5.169 1.00 95.31 90 LEU A N 1
ATOM 754 C CA . LEU A 1 90 ? 7.267 -3.859 4.969 1.00 95.31 90 LEU A CA 1
ATOM 755 C C . LEU A 1 90 ? 8.527 -3.624 4.111 1.00 95.31 90 LEU A C 1
ATOM 757 O O . LEU A 1 90 ? 8.625 -2.603 3.421 1.00 95.31 90 LEU A O 1
ATOM 761 N N . PRO A 1 91 ? 9.497 -4.559 4.082 1.00 95.62 91 PRO A N 1
ATOM 762 C CA . PRO A 1 91 ? 10.736 -4.374 3.322 1.00 95.62 91 PRO A CA 1
ATOM 763 C C . PRO A 1 91 ? 10.514 -4.063 1.835 1.00 95.62 91 PRO A C 1
ATOM 765 O O . PRO A 1 91 ? 11.196 -3.209 1.267 1.00 95.62 91 PRO A O 1
ATOM 768 N N . LEU A 1 92 ? 9.535 -4.723 1.205 1.00 95.88 92 LEU A N 1
ATOM 769 C CA . LEU A 1 92 ? 9.218 -4.502 -0.205 1.00 95.88 92 LEU A CA 1
ATOM 770 C C . LEU A 1 92 ? 8.525 -3.156 -0.448 1.00 95.88 92 LEU A C 1
ATOM 772 O O . LEU A 1 92 ? 8.876 -2.449 -1.388 1.00 95.88 92 LEU A O 1
ATOM 776 N N . GLU A 1 93 ? 7.590 -2.782 0.425 1.00 96.44 93 GLU A N 1
ATOM 777 C CA . GLU A 1 93 ? 6.907 -1.484 0.385 1.00 96.44 93 GLU A CA 1
ATOM 778 C C . GLU A 1 93 ? 7.903 -0.338 0.576 1.00 96.44 93 GLU A C 1
ATOM 780 O O . GLU A 1 93 ? 7.879 0.634 -0.168 1.00 96.44 93 GLU A O 1
ATOM 785 N N . THR A 1 94 ? 8.836 -0.481 1.521 1.00 96.00 94 THR A N 1
ATOM 786 C CA . THR A 1 94 ? 9.911 0.492 1.767 1.00 96.00 94 THR A CA 1
ATOM 787 C C . THR A 1 94 ? 10.786 0.660 0.530 1.00 96.00 94 THR A C 1
ATOM 789 O O . THR A 1 94 ? 11.161 1.772 0.165 1.00 96.00 94 THR A O 1
ATOM 792 N N . TYR A 1 95 ? 11.116 -0.443 -0.144 1.00 95.88 95 TYR A N 1
ATOM 793 C CA . TYR A 1 95 ? 11.893 -0.377 -1.373 1.00 95.88 95 TYR A CA 1
ATOM 794 C C . TYR A 1 95 ? 11.126 0.337 -2.493 1.00 95.88 95 TYR A C 1
ATOM 796 O O . TYR A 1 95 ? 11.669 1.257 -3.099 1.00 95.88 95 TYR A O 1
ATOM 804 N N . LEU A 1 96 ? 9.862 -0.025 -2.729 1.00 96.06 96 LEU A N 1
ATOM 805 C CA . LEU A 1 96 ? 9.024 0.651 -3.724 1.00 96.06 96 LEU A CA 1
ATOM 806 C C . LEU A 1 96 ? 8.855 2.135 -3.406 1.00 96.06 96 LEU A C 1
ATOM 808 O O . LEU A 1 96 ? 9.006 2.967 -4.297 1.00 96.06 96 LEU A O 1
ATOM 812 N N . TRP A 1 97 ? 8.636 2.467 -2.134 1.00 96.38 97 TRP A N 1
ATOM 813 C CA . TRP A 1 97 ? 8.580 3.838 -1.651 1.00 96.38 97 TRP A CA 1
ATOM 814 C C . TRP A 1 97 ? 9.842 4.619 -1.993 1.00 96.38 97 TRP A C 1
ATOM 816 O O . TRP A 1 97 ? 9.772 5.743 -2.478 1.00 96.38 97 TRP A O 1
ATOM 826 N N . ASN A 1 98 ? 11.015 4.038 -1.753 1.00 94.12 98 ASN A N 1
ATOM 827 C CA . ASN A 1 98 ? 12.289 4.706 -1.992 1.00 94.12 98 ASN A CA 1
ATOM 828 C C . ASN A 1 98 ? 12.601 4.855 -3.486 1.00 94.12 98 ASN A C 1
ATOM 830 O O . ASN A 1 98 ? 13.167 5.875 -3.878 1.00 94.12 98 ASN A O 1
ATOM 834 N N . THR A 1 99 ? 12.186 3.889 -4.306 1.00 93.31 99 THR A N 1
ATOM 835 C CA . THR A 1 99 ? 12.448 3.845 -5.753 1.00 93.31 99 THR A CA 1
ATOM 836 C C . THR A 1 99 ? 11.399 4.590 -6.589 1.00 93.31 99 THR A C 1
ATOM 838 O O . THR A 1 99 ? 11.642 4.855 -7.765 1.00 93.31 99 THR A O 1
ATOM 841 N N . ALA A 1 100 ? 10.257 4.974 -6.008 1.00 93.88 100 ALA A N 1
ATOM 842 C CA . ALA A 1 100 ? 9.213 5.749 -6.676 1.00 93.88 100 ALA A CA 1
ATOM 843 C C . ALA A 1 100 ? 9.704 7.160 -7.056 1.00 93.88 100 ALA A C 1
ATOM 845 O O . ALA A 1 100 ? 9.691 8.087 -6.248 1.00 93.88 100 ALA A O 1
ATOM 846 N N . ASN A 1 101 ? 10.187 7.297 -8.290 1.00 90.06 101 ASN A N 1
ATOM 847 C CA . ASN A 1 101 ? 10.732 8.526 -8.870 1.00 90.06 101 ASN A CA 1
ATOM 848 C C . ASN A 1 101 ? 10.226 8.781 -10.301 1.00 90.06 101 ASN A C 1
ATOM 850 O O . ASN A 1 101 ? 10.871 9.503 -11.061 1.00 90.06 101 ASN A O 1
ATOM 854 N N . SER A 1 102 ? 9.135 8.122 -10.694 1.00 89.56 102 SER A N 1
ATOM 855 C CA . SER A 1 102 ? 8.505 8.211 -12.019 1.00 89.56 102 SER A CA 1
ATOM 856 C C . SER A 1 102 ? 9.330 7.710 -13.211 1.00 89.56 102 SER A C 1
ATOM 858 O O . SER A 1 102 ? 8.818 7.699 -14.326 1.00 89.56 102 SER A O 1
ATOM 860 N N . ASN A 1 103 ? 10.572 7.254 -13.013 1.00 90.69 103 ASN A N 1
ATOM 861 C CA . ASN A 1 103 ? 11.491 6.914 -14.109 1.00 90.69 103 ASN A CA 1
ATOM 862 C C . ASN A 1 103 ? 11.754 5.409 -14.262 1.00 90.69 103 ASN A C 1
ATOM 864 O O . ASN A 1 103 ? 12.257 4.963 -15.295 1.00 90.69 103 ASN A O 1
ATOM 868 N N . ILE A 1 104 ? 11.467 4.613 -13.232 1.00 92.88 104 ILE A N 1
ATOM 869 C CA . ILE A 1 104 ? 11.777 3.180 -13.202 1.00 92.88 104 ILE A CA 1
ATOM 870 C C . ILE A 1 104 ? 10.476 2.386 -13.297 1.00 92.88 104 ILE A C 1
ATOM 872 O O . ILE A 1 104 ? 9.563 2.582 -12.499 1.00 92.88 104 ILE A O 1
ATOM 876 N N . SER A 1 105 ? 10.400 1.478 -14.274 1.00 95.62 105 SER A N 1
ATOM 877 C CA . SER A 1 105 ? 9.212 0.640 -14.463 1.00 95.62 105 SER A CA 1
ATOM 878 C C . SER A 1 105 ? 9.109 -0.469 -13.423 1.00 95.62 105 SER A C 1
ATOM 880 O O . SER A 1 105 ? 10.127 -1.009 -12.977 1.00 95.62 105 SER A O 1
ATOM 882 N N . LEU A 1 106 ? 7.880 -0.897 -13.121 1.00 96.31 106 LEU A N 1
ATOM 883 C CA . LEU A 1 106 ? 7.630 -2.044 -12.238 1.00 96.31 106 LEU A CA 1
ATOM 884 C C . LEU A 1 106 ? 8.328 -3.320 -12.714 1.00 96.31 106 LEU A C 1
ATOM 886 O O . LEU A 1 106 ? 8.864 -4.080 -11.908 1.00 96.31 106 LEU A O 1
ATOM 890 N N . ARG A 1 107 ? 8.393 -3.536 -14.033 1.00 96.19 107 ARG A N 1
ATOM 891 C CA . ARG A 1 107 ? 9.142 -4.650 -14.625 1.00 96.19 107 ARG A CA 1
ATOM 892 C C . ARG A 1 107 ? 10.630 -4.593 -14.294 1.00 96.19 107 ARG A C 1
ATOM 894 O O . ARG A 1 107 ? 11.207 -5.627 -13.968 1.00 96.19 107 ARG A O 1
ATOM 901 N N . LYS A 1 108 ? 11.243 -3.412 -14.382 1.00 95.12 108 LYS A N 1
ATOM 902 C CA . LYS A 1 108 ? 12.662 -3.228 -14.056 1.00 95.12 108 LYS A CA 1
ATOM 903 C C . LYS A 1 108 ? 12.908 -3.438 -12.560 1.00 95.12 108 LYS A C 1
ATOM 905 O O . LYS A 1 108 ? 13.842 -4.144 -12.199 1.00 95.12 108 LYS A O 1
ATOM 910 N N . ILE A 1 109 ? 12.011 -2.938 -11.710 1.00 95.69 109 ILE A N 1
ATOM 911 C CA . ILE A 1 109 ? 12.041 -3.175 -10.259 1.00 95.69 109 ILE A CA 1
ATOM 912 C C . ILE A 1 109 ? 11.985 -4.675 -9.932 1.00 95.69 109 ILE A C 1
ATOM 914 O O . ILE A 1 109 ? 12.796 -5.165 -9.148 1.00 95.69 109 ILE A O 1
ATOM 918 N N . ALA A 1 110 ? 11.070 -5.420 -10.559 1.00 96.75 110 ALA A N 1
ATOM 919 C CA . ALA A 1 110 ? 10.947 -6.865 -10.364 1.00 96.75 110 ALA A CA 1
ATOM 920 C C . ALA A 1 110 ? 12.248 -7.611 -10.718 1.00 96.75 110 ALA A C 1
ATOM 922 O O . ALA A 1 110 ? 12.669 -8.510 -9.991 1.00 96.75 110 ALA A O 1
ATOM 923 N N . GLN A 1 111 ? 12.915 -7.197 -11.801 1.00 95.88 111 GLN A N 1
ATOM 924 C CA . GLN A 1 111 ? 14.203 -7.754 -12.222 1.00 95.88 111 GLN A CA 1
ATOM 925 C C . GLN A 1 111 ? 15.332 -7.423 -11.238 1.00 95.88 111 GLN A C 1
ATOM 927 O O . GLN A 1 111 ? 16.087 -8.316 -10.863 1.00 95.88 111 GLN A O 1
ATOM 932 N N . GLU A 1 112 ? 15.433 -6.168 -10.792 1.00 94.69 112 GLU A N 1
ATOM 933 C CA . GLU A 1 112 ? 16.478 -5.718 -9.861 1.00 94.69 112 GLU A CA 1
ATOM 934 C C . GLU A 1 112 ? 16.367 -6.390 -8.489 1.00 94.69 112 GLU A C 1
ATOM 936 O O . GLU A 1 112 ? 17.380 -6.757 -7.893 1.00 94.69 112 GLU A O 1
ATOM 941 N N . LYS A 1 113 ? 15.141 -6.580 -7.989 1.00 93.88 113 LYS A N 1
ATOM 942 C CA . LYS A 1 113 ? 14.895 -7.226 -6.694 1.00 93.88 113 LYS A CA 1
ATOM 943 C C . LYS A 1 113 ? 14.769 -8.741 -6.746 1.00 93.88 113 LYS A C 1
ATOM 945 O O . LYS A 1 113 ? 14.709 -9.346 -5.681 1.00 93.88 113 LYS A O 1
ATOM 950 N N . GLN A 1 114 ? 14.734 -9.339 -7.939 1.00 95.69 114 GLN A N 1
ATOM 951 C CA . GLN A 1 114 ? 14.489 -10.774 -8.134 1.00 95.69 114 GLN A CA 1
ATOM 952 C C . GLN A 1 114 ? 13.183 -11.244 -7.464 1.00 95.69 114 GLN A C 1
ATOM 954 O O . GLN A 1 114 ? 13.097 -12.337 -6.910 1.00 95.69 114 GLN A O 1
ATOM 959 N N . VAL A 1 115 ? 12.151 -10.398 -7.512 1.00 96.44 115 VAL A N 1
ATOM 960 C CA . VAL A 1 115 ? 10.815 -10.669 -6.961 1.00 96.44 115 VAL A CA 1
ATOM 961 C C . VAL A 1 115 ? 9.837 -10.841 -8.126 1.00 96.44 115 VAL A C 1
ATOM 963 O O . VAL A 1 115 ? 9.951 -10.113 -9.115 1.00 96.44 115 VAL A O 1
ATOM 966 N N . PRO A 1 116 ? 8.854 -11.758 -8.045 1.00 97.31 116 PRO A N 1
ATOM 967 C CA . PRO A 1 116 ? 7.837 -11.896 -9.081 1.00 97.31 116 PRO A CA 1
ATOM 968 C C . PRO A 1 116 ? 7.133 -10.568 -9.382 1.00 97.31 116 PRO A C 1
ATOM 970 O O . PRO A 1 116 ? 6.722 -9.852 -8.467 1.00 97.31 116 PRO A O 1
ATOM 973 N N . LEU A 1 117 ? 6.953 -10.261 -10.670 1.00 96.69 117 LEU A N 1
ATOM 974 C CA . LEU A 1 117 ? 6.310 -9.020 -11.117 1.00 96.69 117 LEU A CA 1
ATOM 975 C C . LEU A 1 117 ? 4.919 -8.841 -10.500 1.00 96.69 117 LEU A C 1
ATOM 977 O O . LEU A 1 117 ? 4.579 -7.747 -10.068 1.00 96.69 117 LEU A O 1
ATOM 981 N N . GLU A 1 118 ? 4.153 -9.922 -10.396 1.00 95.56 118 GLU A N 1
ATOM 982 C CA . GLU A 1 118 ? 2.831 -9.901 -9.775 1.00 95.56 118 GLU A CA 1
ATOM 983 C C . GLU A 1 118 ? 2.892 -9.433 -8.315 1.00 95.56 118 GLU A C 1
ATOM 985 O O . GLU A 1 118 ? 2.098 -8.593 -7.904 1.00 95.56 118 GLU A O 1
ATOM 990 N N . LYS A 1 119 ? 3.893 -9.876 -7.543 1.00 95.81 119 LYS A N 1
ATOM 991 C CA . LYS A 1 119 ? 4.060 -9.446 -6.148 1.00 95.81 119 LYS A CA 1
ATOM 992 C C . LYS A 1 119 ? 4.430 -7.965 -6.047 1.00 95.81 119 LYS A C 1
ATOM 994 O O . LYS A 1 119 ? 3.967 -7.278 -5.135 1.00 95.81 119 LYS A O 1
ATOM 999 N N . ILE A 1 120 ? 5.229 -7.464 -6.992 1.00 97.12 120 ILE A N 1
ATOM 1000 C CA . ILE A 1 120 ? 5.516 -6.030 -7.122 1.00 97.12 120 ILE A CA 1
ATOM 1001 C C . ILE A 1 120 ? 4.234 -5.251 -7.428 1.00 97.12 120 ILE A C 1
ATOM 1003 O O . ILE A 1 120 ? 3.969 -4.259 -6.756 1.00 97.12 120 ILE A O 1
ATOM 1007 N N . GLN A 1 121 ? 3.428 -5.706 -8.391 1.00 96.50 121 GLN A N 1
ATOM 1008 C CA . GLN A 1 121 ? 2.173 -5.053 -8.775 1.00 96.50 121 GLN A CA 1
ATOM 1009 C C . GLN A 1 121 ? 1.154 -5.050 -7.630 1.00 96.50 121 GLN A C 1
ATOM 1011 O O . GLN A 1 121 ? 0.582 -4.002 -7.351 1.00 96.50 121 GLN A O 1
ATOM 1016 N N . GLN A 1 122 ? 0.992 -6.170 -6.917 1.00 96.25 122 GLN A N 1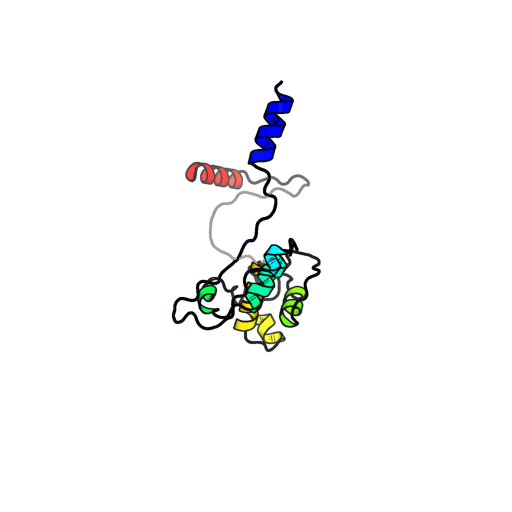
ATOM 1017 C CA . GLN A 1 122 ? 0.141 -6.266 -5.724 1.00 96.25 122 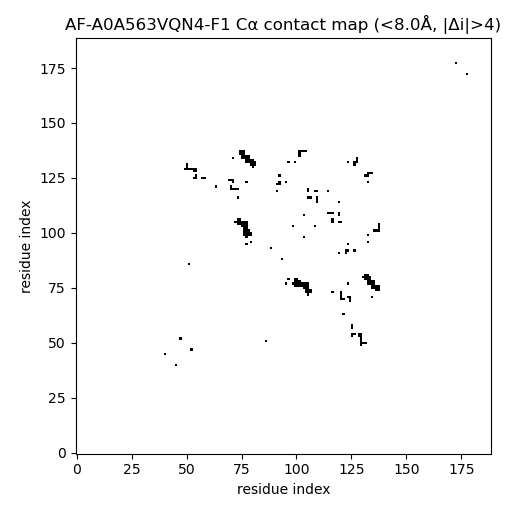GLN A CA 1
ATOM 1018 C C . GLN A 1 122 ? 0.578 -5.263 -4.653 1.00 96.25 122 GLN A C 1
ATOM 1020 O O . GLN A 1 122 ? -0.237 -4.506 -4.139 1.00 96.25 122 GLN A O 1
ATOM 1025 N N . THR A 1 123 ? 1.881 -5.208 -4.360 1.00 96.56 123 THR A N 1
ATOM 1026 C CA . THR A 1 123 ? 2.416 -4.294 -3.341 1.00 96.56 123 THR A CA 1
ATOM 1027 C C . THR A 1 123 ? 2.259 -2.833 -3.763 1.00 96.56 123 THR A C 1
ATOM 1029 O O . THR A 1 123 ? 1.861 -1.995 -2.955 1.00 96.56 123 THR A O 1
ATOM 1032 N N . ALA A 1 124 ? 2.522 -2.521 -5.035 1.00 96.81 124 ALA A N 1
ATOM 1033 C CA . ALA A 1 124 ? 2.301 -1.193 -5.592 1.00 96.81 124 ALA A CA 1
ATOM 1034 C C . ALA A 1 124 ? 0.822 -0.792 -5.491 1.00 96.81 124 ALA A C 1
ATOM 1036 O O . ALA A 1 124 ? 0.525 0.309 -5.035 1.00 96.81 124 ALA A O 1
ATOM 1037 N N . LEU A 1 125 ? -0.098 -1.701 -5.826 1.00 96.81 125 LEU A N 1
ATOM 1038 C CA . LEU A 1 125 ? -1.534 -1.472 -5.713 1.00 96.81 125 LEU A CA 1
ATOM 1039 C C . LEU A 1 125 ? -1.951 -1.193 -4.263 1.00 96.81 125 LEU A C 1
ATOM 1041 O O . LEU A 1 125 ? -2.649 -0.211 -4.023 1.00 96.81 125 LEU A O 1
ATOM 1045 N N . SER A 1 126 ? -1.473 -1.977 -3.288 1.00 96.19 126 SER A N 1
ATOM 1046 C CA . SER A 1 126 ? -1.722 -1.722 -1.859 1.00 96.19 126 SER A CA 1
ATOM 1047 C C . SER A 1 126 ? -1.305 -0.314 -1.440 1.00 96.19 126 SER A C 1
ATOM 1049 O O . SER A 1 126 ? -2.039 0.379 -0.737 1.00 96.19 126 SER A O 1
ATOM 1051 N N . MET A 1 127 ? -0.128 0.128 -1.888 1.00 96.88 127 MET A N 1
ATOM 1052 C CA . MET A 1 127 ? 0.394 1.457 -1.571 1.00 96.88 127 MET A CA 1
ATOM 1053 C C . MET A 1 127 ? -0.363 2.580 -2.293 1.00 96.88 127 MET A C 1
ATOM 1055 O O . MET A 1 127 ? -0.491 3.671 -1.736 1.00 96.88 127 MET A O 1
ATOM 1059 N N . ILE A 1 128 ? -0.890 2.318 -3.493 1.00 96.44 128 ILE A N 1
ATOM 1060 C CA . ILE A 1 128 ? -1.757 3.248 -4.228 1.00 96.44 128 ILE A CA 1
ATOM 1061 C C . ILE A 1 128 ? -3.104 3.405 -3.515 1.00 96.44 128 ILE A C 1
ATOM 1063 O O . ILE A 1 128 ? -3.521 4.528 -3.246 1.00 96.44 128 ILE A O 1
ATOM 1067 N N . PHE A 1 129 ? -3.751 2.305 -3.113 1.00 95.75 129 PHE A N 1
ATOM 1068 C CA . PHE A 1 129 ? -4.999 2.356 -2.335 1.00 95.75 129 PHE A CA 1
ATOM 1069 C C . PHE A 1 129 ? -4.826 3.056 -0.984 1.00 95.75 129 PHE A C 1
ATOM 1071 O O . PHE A 1 129 ? -5.728 3.752 -0.525 1.00 95.75 129 PHE A O 1
ATOM 1078 N N . ALA A 1 130 ? -3.655 2.917 -0.359 1.00 95.12 130 ALA A N 1
ATOM 1079 C CA . ALA A 1 130 ? -3.326 3.634 0.868 1.00 95.12 130 ALA A CA 1
ATOM 1080 C C . ALA A 1 130 ? -3.071 5.144 0.652 1.00 95.12 130 ALA A C 1
ATOM 1082 O O . ALA A 1 130 ? -2.948 5.888 1.629 1.00 95.12 130 ALA A O 1
ATOM 1083 N N . GLY A 1 131 ? -2.994 5.610 -0.600 1.00 95.12 131 GLY A N 1
ATOM 1084 C CA . GLY A 1 131 ? -2.708 7.004 -0.943 1.00 95.12 131 GLY A CA 1
ATOM 1085 C C . GLY A 1 131 ? -1.251 7.398 -0.706 1.00 95.12 131 GLY A C 1
ATOM 1086 O O . GLY A 1 131 ? -0.959 8.566 -0.461 1.00 95.12 131 GLY A O 1
ATOM 1087 N N . LEU A 1 132 ? -0.333 6.429 -0.723 1.00 95.88 132 LEU A N 1
ATOM 1088 C CA . LEU A 1 132 ? 1.099 6.693 -0.605 1.00 95.88 132 LEU A CA 1
ATOM 1089 C C . LEU A 1 132 ? 1.698 6.964 -1.985 1.00 95.88 132 LEU A C 1
ATOM 1091 O O . LEU A 1 132 ? 2.406 7.952 -2.178 1.00 95.88 132 LEU A O 1
ATOM 1095 N N . LEU A 1 133 ? 1.422 6.079 -2.939 1.00 96.62 133 LEU A N 1
ATOM 1096 C CA . LEU A 1 133 ? 1.986 6.123 -4.283 1.00 96.62 133 LEU A CA 1
ATOM 1097 C C . LEU A 1 133 ? 0.903 6.414 -5.319 1.00 96.62 133 LEU A C 1
ATOM 1099 O O . LEU A 1 133 ? -0.274 6.150 -5.092 1.00 96.62 133 LEU A O 1
ATOM 1103 N N . GLU A 1 134 ? 1.320 6.894 -6.480 1.00 96.56 134 GLU A N 1
ATOM 1104 C CA . GLU A 1 134 ? 0.488 6.958 -7.679 1.00 96.56 134 GLU A CA 1
ATOM 1105 C C . GLU A 1 134 ? 1.183 6.259 -8.851 1.00 96.56 134 GLU A C 1
ATOM 1107 O O . GLU A 1 134 ? 2.415 6.182 -8.919 1.00 96.56 134 GLU A O 1
ATOM 1112 N N . GLU A 1 135 ? 0.383 5.735 -9.775 1.00 96.31 135 GLU A N 1
ATOM 1113 C CA . GLU A 1 135 ? 0.871 5.165 -11.024 1.00 96.31 135 GLU A CA 1
ATOM 1114 C C . GLU A 1 135 ? 1.090 6.264 -12.068 1.00 96.31 135 GLU A C 1
ATOM 1116 O O . GLU A 1 135 ? 0.206 7.081 -12.324 1.00 96.31 135 GLU A O 1
ATOM 1121 N N . VAL A 1 136 ? 2.247 6.236 -12.730 1.00 94.81 136 VAL A N 1
ATOM 1122 C CA . VAL A 1 136 ? 2.594 7.186 -13.792 1.00 94.81 136 VAL A CA 1
ATOM 1123 C C . VAL A 1 136 ? 3.086 6.473 -15.045 1.00 94.81 136 VAL A C 1
ATOM 1125 O O . VAL A 1 136 ? 3.836 5.497 -14.996 1.00 94.81 136 VAL A O 1
ATOM 1128 N N . SER A 1 137 ? 2.687 6.975 -16.213 1.00 91.62 137 SER A N 1
ATOM 1129 C CA . SER A 1 137 ? 3.182 6.455 -17.489 1.00 91.62 137 SER A CA 1
ATOM 1130 C C . SER A 1 137 ? 4.628 6.887 -17.714 1.00 91.62 137 SER A C 1
ATOM 1132 O O . SER A 1 137 ? 4.916 8.079 -17.808 1.00 91.62 137 SER A O 1
ATOM 1134 N N . ILE A 1 138 ? 5.538 5.924 -17.862 1.00 86.12 138 ILE A N 1
ATOM 1135 C CA . ILE A 1 138 ? 6.926 6.216 -18.227 1.00 86.12 138 ILE A CA 1
ATOM 1136 C C . ILE A 1 138 ? 6.958 6.467 -19.729 1.00 86.12 138 ILE A C 1
ATOM 1138 O O . ILE A 1 138 ? 6.974 5.538 -20.541 1.00 86.12 138 ILE A O 1
ATOM 1142 N N . ILE A 1 139 ? 6.955 7.740 -20.112 1.00 75.12 139 ILE A N 1
ATOM 1143 C CA . ILE A 1 139 ? 7.216 8.130 -21.492 1.00 75.12 139 ILE A CA 1
ATOM 1144 C C . ILE A 1 139 ? 8.716 7.938 -21.712 1.00 75.12 139 ILE A C 1
ATOM 1146 O O . ILE A 1 139 ? 9.520 8.843 -21.497 1.00 75.12 139 ILE A O 1
ATOM 1150 N N . ASN A 1 140 ? 9.103 6.746 -22.165 1.00 58.66 140 ASN A N 1
ATOM 1151 C CA . ASN A 1 140 ? 10.390 6.556 -22.820 1.00 58.66 140 ASN A CA 1
ATOM 1152 C C . ASN A 1 140 ? 10.321 7.296 -24.154 1.00 58.66 140 ASN A C 1
ATOM 1154 O O . ASN A 1 140 ? 10.152 6.681 -25.203 1.00 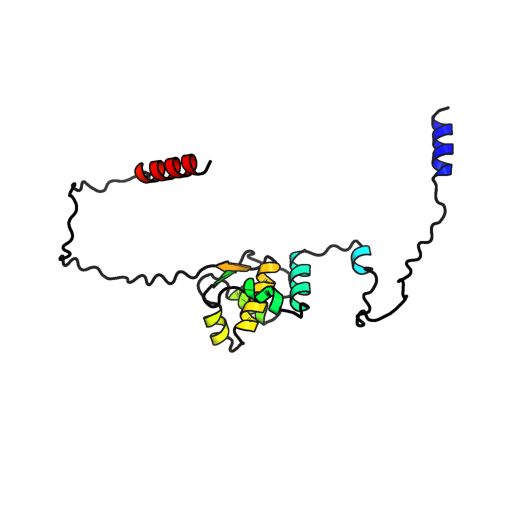58.66 140 ASN A O 1
ATOM 1158 N N . MET A 1 141 ? 10.405 8.624 -24.130 1.00 44.84 141 MET A N 1
ATOM 1159 C CA . MET A 1 141 ? 10.790 9.344 -25.324 1.00 44.84 141 MET A CA 1
ATOM 1160 C C . MET A 1 141 ? 12.279 9.054 -25.450 1.00 44.84 141 MET A C 1
ATOM 1162 O O . MET A 1 141 ? 13.052 9.548 -24.625 1.00 44.84 141 MET A O 1
ATOM 1166 N N . PRO A 1 142 ? 12.736 8.241 -26.423 1.00 45.25 142 PRO A N 1
ATOM 1167 C CA . PRO A 1 142 ? 14.105 8.393 -26.839 1.00 45.25 142 PRO A CA 1
ATOM 1168 C C . PRO A 1 142 ? 14.173 9.838 -27.322 1.00 45.25 142 PRO A C 1
ATOM 1170 O O . PRO A 1 142 ? 13.761 10.151 -28.440 1.00 45.25 142 PRO A O 1
ATOM 1173 N N . MET A 1 143 ? 14.676 10.742 -26.480 1.00 40.81 143 MET A N 1
ATOM 1174 C CA . MET A 1 143 ? 15.378 11.898 -26.994 1.00 40.81 143 MET A CA 1
ATOM 1175 C C . MET A 1 143 ? 16.555 11.297 -27.749 1.00 40.81 143 MET A C 1
ATOM 1177 O O . MET A 1 143 ? 17.663 11.165 -27.238 1.00 40.81 143 MET A O 1
ATOM 1181 N N . LYS A 1 144 ? 16.293 10.879 -28.992 1.00 38.94 144 LYS A N 1
ATOM 1182 C CA . LYS A 1 144 ? 17.298 10.947 -30.021 1.00 38.94 144 LYS A CA 1
ATOM 1183 C C . LYS A 1 144 ? 17.669 12.419 -30.000 1.00 38.94 144 LYS A C 1
ATOM 1185 O O . LYS A 1 144 ? 16.991 13.254 -30.593 1.00 38.94 144 LYS A O 1
ATOM 1190 N N . THR A 1 145 ? 18.740 12.740 -29.291 1.00 43.12 145 THR A N 1
ATOM 1191 C CA . THR A 1 145 ? 19.598 13.852 -29.653 1.00 43.12 145 THR A CA 1
ATOM 1192 C C . THR A 1 145 ? 20.191 13.475 -31.005 1.00 43.12 145 THR A C 1
ATOM 1194 O O . THR A 1 145 ? 21.375 13.184 -31.156 1.00 43.12 145 THR A O 1
ATOM 1197 N N . THR A 1 146 ? 19.332 13.409 -32.026 1.00 36.47 146 THR A N 1
ATOM 1198 C CA . THR A 1 146 ? 19.765 13.504 -33.398 1.00 36.47 146 THR A CA 1
ATOM 1199 C C . THR A 1 146 ? 20.413 14.872 -33.423 1.00 36.47 146 THR A C 1
ATOM 1201 O O . THR A 1 146 ? 19.735 15.898 -33.373 1.00 36.47 146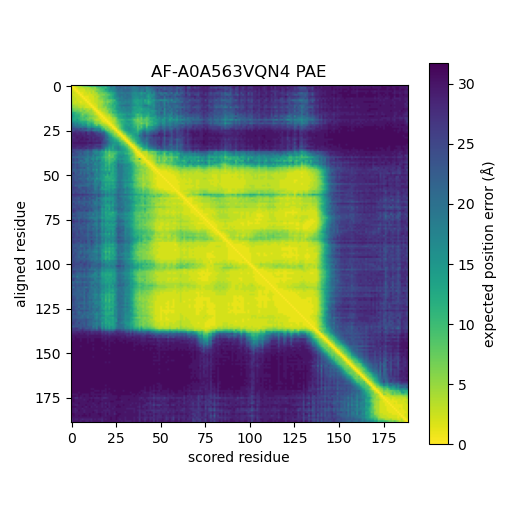 THR A O 1
ATOM 1204 N N . LYS A 1 147 ? 21.746 14.897 -33.384 1.00 44.34 147 LYS A N 1
ATOM 1205 C CA . LYS A 1 147 ? 22.502 16.025 -33.896 1.00 44.34 147 LYS A CA 1
ATOM 1206 C C . LYS A 1 147 ? 22.030 16.157 -35.338 1.00 44.34 147 LYS A C 1
ATOM 1208 O O . LYS A 1 147 ? 22.508 15.443 -36.212 1.00 44.34 147 LYS A O 1
ATOM 1213 N N . TYR A 1 148 ? 21.004 16.972 -35.559 1.00 35.47 148 TYR A N 1
ATOM 1214 C CA . TYR A 1 148 ? 20.572 17.340 -36.889 1.00 35.47 148 TYR A CA 1
ATOM 1215 C C . TYR A 1 148 ? 21.692 18.215 -37.449 1.00 35.47 148 TYR A C 1
ATOM 1217 O O . TYR A 1 148 ? 21.687 19.432 -37.284 1.00 35.47 148 TYR A O 1
ATOM 1225 N N . SER A 1 149 ? 22.688 17.590 -38.085 1.00 40.62 149 SER A N 1
ATOM 1226 C CA . SER A 1 149 ? 23.346 18.262 -39.194 1.00 40.62 149 SER A CA 1
ATOM 1227 C C . SER A 1 149 ? 22.259 18.448 -40.240 1.00 40.62 149 SER A C 1
ATOM 1229 O O . SER A 1 149 ? 21.695 17.473 -40.744 1.00 40.62 149 SER A O 1
ATOM 1231 N N . ILE A 1 150 ? 21.914 19.701 -40.498 1.00 40.41 150 ILE A N 1
ATOM 1232 C CA . ILE A 1 150 ? 20.996 20.082 -41.557 1.00 40.41 150 ILE A CA 1
ATOM 1233 C C . ILE A 1 150 ? 21.643 19.643 -42.873 1.00 40.41 150 ILE A C 1
ATOM 1235 O O . ILE A 1 150 ? 22.544 20.297 -43.385 1.00 40.41 150 ILE A O 1
ATOM 1239 N N . ALA A 1 151 ? 21.201 18.504 -43.394 1.00 38.75 151 ALA A N 1
ATOM 1240 C CA . ALA A 1 151 ? 21.360 18.132 -44.786 1.00 38.75 151 ALA A CA 1
ATOM 1241 C C . ALA A 1 151 ? 19.955 17.827 -45.302 1.00 38.75 151 ALA A C 1
ATOM 1243 O O . ALA A 1 151 ? 19.353 16.789 -45.035 1.00 38.75 151 ALA A O 1
ATOM 1244 N N . SER A 1 152 ? 19.407 18.838 -45.957 1.00 39.06 152 SER A N 1
ATOM 1245 C CA . SER A 1 152 ? 18.121 18.876 -46.630 1.00 39.06 152 SER A CA 1
ATOM 1246 C C . SER A 1 152 ? 17.976 17.773 -47.681 1.00 39.06 152 SER A C 1
ATOM 1248 O O . SER A 1 152 ? 18.764 17.717 -48.621 1.00 39.06 152 SER A O 1
ATOM 1250 N N . SER A 1 153 ? 16.917 16.968 -47.585 1.00 40.50 153 SER A N 1
ATOM 1251 C CA . SER A 1 153 ? 16.092 16.571 -48.741 1.00 40.50 153 SER A CA 1
ATOM 1252 C C . SER A 1 153 ? 14.857 15.783 -48.286 1.00 40.50 153 SER A C 1
ATOM 1254 O O . SER A 1 153 ? 14.808 14.561 -48.351 1.00 40.50 153 SER A O 1
ATOM 1256 N N . SER A 1 154 ? 13.814 16.505 -47.872 1.00 37.09 154 SER A N 1
ATOM 1257 C CA . SER A 1 154 ? 12.453 15.962 -47.818 1.00 37.09 154 SER A CA 1
ATOM 1258 C C . SER A 1 154 ? 11.618 16.668 -48.876 1.00 37.09 154 SER A C 1
ATOM 1260 O O . SER A 1 154 ? 11.350 17.863 -48.771 1.00 37.09 154 SER A O 1
ATOM 1262 N N . LYS A 1 155 ? 11.205 15.922 -49.903 1.00 44.25 155 LYS A N 1
ATOM 1263 C CA . LYS A 1 155 ? 10.050 16.293 -50.721 1.00 44.25 155 LYS A CA 1
ATOM 1264 C C . LYS A 1 155 ? 8.793 15.937 -49.936 1.00 44.25 155 LYS A C 1
ATOM 1266 O O . LYS A 1 155 ? 8.481 14.761 -49.801 1.00 44.25 155 LYS A O 1
ATOM 1271 N N . SER A 1 156 ? 8.055 16.950 -49.509 1.00 33.53 156 SER A N 1
ATOM 1272 C CA . SER A 1 156 ? 6.591 16.943 -49.555 1.00 33.53 156 SER A CA 1
ATOM 1273 C C . SER A 1 156 ? 6.099 18.365 -49.321 1.00 33.53 156 SER A C 1
ATOM 1275 O O . SER A 1 156 ? 6.390 18.973 -48.295 1.00 33.53 156 SER A O 1
ATOM 1277 N N . ASN A 1 157 ? 5.402 18.872 -50.332 1.00 45.41 157 ASN A N 1
ATOM 1278 C CA . ASN A 1 157 ? 4.832 20.207 -50.438 1.00 45.41 157 ASN A CA 1
ATOM 1279 C C . ASN A 1 157 ? 3.932 20.527 -49.243 1.00 45.41 157 ASN A C 1
ATOM 1281 O O . ASN A 1 157 ? 3.147 19.668 -48.870 1.00 45.41 157 ASN A O 1
ATOM 1285 N N . PHE A 1 158 ? 4.007 21.747 -48.709 1.00 32.88 158 PHE A N 1
ATOM 1286 C CA . PHE A 1 158 ? 2.877 22.683 -48.625 1.00 32.88 158 PHE A CA 1
ATOM 1287 C C . PHE A 1 158 ? 3.350 24.021 -48.017 1.00 32.88 158 PHE A C 1
ATOM 1289 O O . PHE A 1 158 ? 3.747 24.077 -46.861 1.00 32.88 158 PHE A O 1
ATOM 1296 N N . ALA A 1 159 ? 3.286 25.052 -48.866 1.00 34.59 159 ALA A N 1
ATOM 1297 C CA . ALA A 1 159 ? 3.183 26.498 -48.635 1.00 34.59 159 ALA A CA 1
ATOM 1298 C C . ALA A 1 159 ? 4.128 27.208 -47.637 1.00 34.59 159 ALA A C 1
ATOM 1300 O O . ALA A 1 159 ? 4.010 27.100 -46.419 1.00 34.59 159 ALA A O 1
ATOM 1301 N N . ASP A 1 160 ? 4.976 28.054 -48.228 1.00 34.38 160 ASP A N 1
ATOM 1302 C CA . ASP A 1 160 ? 5.722 29.162 -47.632 1.00 34.38 160 ASP A CA 1
ATOM 1303 C C . ASP A 1 160 ? 4.859 30.109 -46.776 1.00 34.38 160 ASP A C 1
ATOM 1305 O O . ASP A 1 160 ? 3.710 30.374 -47.120 1.00 34.38 160 ASP A O 1
ATOM 1309 N N . ILE A 1 161 ? 5.460 30.690 -45.726 1.00 36.41 161 ILE A N 1
ATOM 1310 C CA . ILE A 1 161 ? 5.576 32.149 -45.507 1.00 36.41 161 ILE A CA 1
ATOM 1311 C C . ILE A 1 161 ? 6.660 32.408 -44.434 1.00 36.41 161 ILE A C 1
ATOM 1313 O O . ILE A 1 161 ? 6.504 32.128 -43.249 1.00 36.41 161 ILE A O 1
ATOM 1317 N N . ASN A 1 162 ? 7.784 32.917 -44.936 1.00 37.75 162 ASN A N 1
ATOM 1318 C CA . ASN A 1 162 ? 8.823 33.796 -44.387 1.00 37.75 162 ASN A CA 1
ATOM 1319 C C . ASN A 1 162 ? 8.975 34.023 -42.866 1.00 37.75 162 ASN A C 1
ATOM 1321 O O . ASN A 1 162 ? 8.138 34.610 -42.185 1.00 37.75 162 ASN A O 1
ATOM 1325 N N . ASN A 1 163 ? 10.197 33.709 -42.422 1.00 37.69 163 ASN A N 1
ATOM 1326 C CA . ASN A 1 163 ? 10.909 34.237 -41.258 1.00 37.69 163 ASN A CA 1
ATOM 1327 C C . ASN A 1 163 ? 10.817 35.764 -41.102 1.00 37.69 163 ASN A C 1
ATOM 1329 O O . ASN A 1 163 ? 11.161 36.486 -42.034 1.00 37.69 163 ASN A O 1
ATOM 1333 N N . THR A 1 164 ? 10.630 36.223 -39.860 1.00 32.19 164 THR A N 1
ATOM 1334 C CA . THR A 1 164 ? 11.429 37.326 -39.292 1.00 32.19 164 THR A CA 1
ATOM 1335 C C . THR A 1 164 ? 11.641 37.136 -37.785 1.00 32.19 164 THR A C 1
ATOM 1337 O O . THR A 1 164 ? 10.698 37.220 -37.007 1.00 32.19 164 THR A O 1
ATOM 1340 N N . ASN A 1 165 ? 12.911 36.933 -37.431 1.00 37.47 165 ASN A N 1
ATOM 1341 C CA . ASN A 1 165 ? 13.669 37.493 -36.308 1.00 37.47 165 ASN A CA 1
ATOM 1342 C C . ASN A 1 165 ? 13.195 37.333 -34.849 1.00 37.47 165 ASN A C 1
ATOM 1344 O O . ASN A 1 165 ? 12.147 37.794 -34.410 1.00 37.47 165 ASN A O 1
ATOM 1348 N N . ILE A 1 166 ? 14.133 36.769 -34.087 1.00 46.88 166 ILE A N 1
ATOM 1349 C CA . ILE A 1 166 ? 14.238 36.690 -32.631 1.00 46.88 166 ILE A CA 1
ATOM 1350 C C . ILE A 1 166 ? 14.205 38.097 -32.013 1.00 46.88 166 ILE A C 1
ATOM 1352 O O . ILE A 1 166 ? 15.012 38.950 -32.379 1.00 46.88 166 ILE A O 1
ATOM 1356 N N . SER A 1 167 ? 13.328 38.309 -31.029 1.00 38.44 167 SER A N 1
ATOM 1357 C CA . SER A 1 167 ? 13.460 39.344 -29.997 1.00 38.44 167 SER A CA 1
ATOM 1358 C C . SER A 1 167 ? 12.527 39.042 -28.817 1.00 38.44 167 SER A C 1
ATOM 1360 O O . SER A 1 167 ? 11.464 38.448 -28.979 1.00 38.44 167 SER A O 1
ATOM 1362 N N . ASN A 1 168 ? 12.989 39.421 -27.631 1.00 42.16 168 ASN A N 1
ATOM 1363 C CA . ASN A 1 168 ? 12.511 39.072 -26.300 1.00 42.16 168 ASN A CA 1
ATOM 1364 C C . ASN A 1 168 ? 11.037 39.395 -25.977 1.00 42.16 168 ASN A C 1
ATOM 1366 O O . ASN A 1 168 ? 10.474 40.388 -26.427 1.00 42.16 168 ASN A O 1
ATOM 1370 N N . ASN A 1 169 ? 10.550 38.621 -24.999 1.00 50.56 169 ASN A N 1
ATOM 1371 C CA . ASN A 1 169 ? 9.460 38.866 -24.048 1.00 50.56 169 ASN A CA 1
ATOM 1372 C C . ASN A 1 169 ? 7.998 38.673 -24.495 1.00 50.56 169 ASN A C 1
ATOM 1374 O O . ASN A 1 169 ? 7.497 39.305 -25.417 1.00 50.56 169 ASN A O 1
ATOM 1378 N N . GLN A 1 170 ? 7.316 37.879 -23.652 1.00 48.34 170 GLN A N 1
ATOM 1379 C CA . GLN A 1 170 ? 5.909 37.451 -23.613 1.00 48.34 170 GLN A CA 1
ATOM 1380 C C . GLN A 1 170 ? 5.591 36.170 -24.414 1.00 48.34 170 GLN A C 1
ATOM 1382 O O . GLN A 1 170 ? 5.816 36.122 -25.625 1.00 48.34 170 GLN A O 1
ATOM 1387 N N . PRO A 1 171 ? 5.032 35.121 -23.769 1.00 47.06 171 PRO A N 1
ATOM 1388 C CA . PRO A 1 171 ? 4.528 33.957 -24.484 1.00 47.06 171 PRO A CA 1
ATOM 1389 C C . PRO A 1 171 ? 3.318 34.386 -25.321 1.00 47.06 171 PRO A C 1
ATOM 1391 O O . PRO A 1 171 ? 2.212 34.560 -24.813 1.00 47.06 171 PRO A O 1
ATOM 1394 N N . LYS A 1 172 ? 3.529 34.582 -26.626 1.00 53.41 172 LYS A N 1
ATOM 1395 C CA . LYS A 1 172 ? 2.447 34.751 -27.599 1.00 53.41 172 LYS A CA 1
ATOM 1396 C C . LYS A 1 172 ? 1.700 33.424 -27.698 1.00 53.41 172 LYS A C 1
ATOM 1398 O O . LYS A 1 172 ? 2.123 32.509 -28.400 1.00 53.41 172 LYS A O 1
ATOM 1403 N N . ILE A 1 173 ? 0.607 33.315 -26.950 1.00 66.50 173 ILE A N 1
ATOM 1404 C CA . ILE A 1 173 ? -0.319 32.190 -27.043 1.00 66.50 173 ILE A CA 1
ATOM 1405 C C . ILE A 1 173 ? -0.851 32.166 -28.479 1.00 66.50 173 ILE A C 1
ATOM 1407 O O . ILE A 1 173 ? -1.294 33.186 -29.010 1.00 66.50 173 ILE A O 1
ATOM 1411 N N . SER A 1 174 ? -0.758 31.017 -29.140 1.00 77.12 174 SER A N 1
ATOM 1412 C CA . SER A 1 174 ? -1.228 30.860 -30.510 1.00 77.12 174 SER A CA 1
ATOM 1413 C C . SER A 1 174 ? -2.756 30.959 -30.550 1.00 77.12 174 SER A C 1
ATOM 1415 O O . SER A 1 174 ? -3.471 30.132 -29.983 1.00 77.12 174 SER A O 1
ATOM 1417 N N . ASN A 1 175 ? -3.272 31.968 -31.259 1.00 76.56 175 ASN A N 1
ATOM 1418 C CA . ASN A 1 175 ? -4.714 32.189 -31.443 1.00 76.56 175 ASN A CA 1
ATOM 1419 C C . ASN A 1 175 ? -5.428 30.968 -32.046 1.00 76.56 175 ASN A C 1
ATOM 1421 O O . ASN A 1 175 ? -6.599 30.732 -31.762 1.00 76.56 175 ASN A O 1
ATOM 1425 N N . SER A 1 176 ? -4.714 30.157 -32.831 1.00 81.25 176 SER A N 1
ATOM 1426 C CA . SER A 1 176 ? -5.227 28.895 -33.367 1.00 81.25 176 SER A CA 1
ATOM 1427 C C . SER A 1 176 ? -5.553 27.883 -32.264 1.00 81.25 176 SER A C 1
ATOM 1429 O O . SER A 1 176 ? -6.582 27.213 -32.329 1.00 81.25 176 SER A O 1
ATOM 1431 N N . LEU A 1 177 ? -4.742 27.815 -31.209 1.00 83.81 177 LEU A N 1
ATOM 1432 C CA . LEU A 1 177 ? -4.931 26.881 -30.101 1.00 83.81 177 LEU A CA 1
ATOM 1433 C C . LEU A 1 177 ? -6.128 27.296 -29.234 1.00 83.81 177 LEU A C 1
ATOM 1435 O O . LEU A 1 177 ? -6.968 26.458 -28.912 1.00 83.81 177 LEU A O 1
ATOM 1439 N N . LEU A 1 178 ? -6.282 28.598 -28.968 1.00 89.69 178 LEU A N 1
ATOM 1440 C CA . LEU A 1 178 ? -7.478 29.144 -28.316 1.00 89.69 178 LEU A CA 1
ATOM 1441 C C . LEU A 1 178 ? -8.742 28.928 -29.154 1.00 89.69 178 LEU A C 1
ATOM 1443 O O . LEU A 1 178 ? -9.768 28.528 -28.612 1.00 89.69 178 LEU A O 1
ATOM 1447 N N . SER A 1 179 ? -8.673 29.130 -30.473 1.00 83.25 179 SER A N 1
ATOM 1448 C CA . SER A 1 179 ? -9.830 28.910 -31.349 1.00 83.25 179 SER A CA 1
ATOM 1449 C C . SER A 1 179 ? -10.284 27.447 -31.357 1.00 83.25 179 SER A C 1
ATOM 1451 O O . SER A 1 179 ? -11.482 27.178 -31.285 1.00 83.25 179 SER A O 1
ATOM 1453 N N . ASN A 1 180 ? -9.339 26.503 -31.336 1.00 89.56 180 ASN A N 1
ATOM 1454 C CA . ASN A 1 180 ? -9.643 25.077 -31.258 1.00 89.56 180 ASN A CA 1
ATOM 1455 C C . ASN A 1 180 ? -10.230 24.696 -29.895 1.00 89.56 180 ASN A C 1
ATOM 1457 O O . ASN A 1 180 ? -11.171 23.907 -29.832 1.00 89.56 180 ASN A O 1
ATOM 1461 N N . LEU A 1 181 ? -9.720 25.286 -28.811 1.00 90.69 181 LEU A N 1
ATOM 1462 C CA . LEU A 1 181 ? -10.239 25.049 -27.467 1.00 90.69 181 LEU A CA 1
ATOM 1463 C C . LEU A 1 181 ? -11.672 25.584 -27.314 1.00 90.69 181 LEU A C 1
ATOM 1465 O O . LEU A 1 181 ? -12.540 24.883 -26.801 1.00 90.69 181 LEU A O 1
ATOM 1469 N N . ILE A 1 182 ? -11.943 26.791 -27.817 1.00 92.06 182 ILE A N 1
ATOM 1470 C CA . ILE A 1 182 ? -13.286 27.388 -27.797 1.00 92.06 182 ILE A CA 1
ATOM 1471 C C . ILE A 1 182 ? -14.255 26.569 -28.657 1.00 92.06 182 ILE A C 1
ATOM 1473 O O . ILE A 1 182 ? -15.381 26.305 -28.233 1.00 92.06 182 ILE A O 1
ATOM 1477 N N . ALA A 1 183 ? -13.824 26.122 -29.841 1.00 87.56 183 ALA A N 1
ATOM 1478 C CA . ALA A 1 183 ? -14.638 25.266 -30.700 1.00 87.56 183 ALA A CA 1
ATOM 1479 C C . ALA A 1 183 ? -14.975 23.925 -30.028 1.00 87.56 183 ALA A C 1
ATOM 1481 O O . ALA A 1 183 ? -16.101 23.443 -30.153 1.00 87.56 183 ALA A O 1
ATOM 1482 N N . PHE A 1 184 ? -14.027 23.342 -29.290 1.00 94.06 184 PHE A N 1
ATOM 1483 C CA . PHE A 1 184 ? -14.246 22.114 -28.530 1.00 94.06 184 PHE A CA 1
ATOM 1484 C C . PHE A 1 184 ? -15.264 22.312 -27.401 1.00 94.06 184 PHE A C 1
ATOM 1486 O O . PHE A 1 184 ? -16.223 21.548 -27.306 1.00 94.06 184 PHE A O 1
ATOM 1493 N N . LEU A 1 185 ? -15.101 23.363 -26.592 1.00 91.19 185 LEU A N 1
ATOM 1494 C CA . LEU A 1 185 ? -16.011 23.652 -25.481 1.00 91.19 185 LEU A CA 1
ATOM 1495 C C . LEU A 1 185 ? -17.440 23.898 -25.967 1.00 91.19 185 LEU A C 1
ATOM 1497 O O . LEU A 1 185 ? -18.366 23.318 -25.418 1.00 91.19 185 LEU A O 1
ATOM 1501 N N . ARG A 1 186 ? -17.613 24.662 -27.052 1.00 81.25 186 ARG A N 1
ATOM 1502 C CA . ARG A 1 186 ? -18.934 24.927 -27.645 1.00 81.25 186 ARG A CA 1
ATOM 1503 C C . ARG A 1 186 ? -19.599 23.685 -28.251 1.00 81.25 186 ARG A C 1
ATOM 1505 O O . ARG A 1 186 ? -20.788 23.701 -28.542 1.00 81.25 186 ARG A O 1
ATOM 1512 N N . LYS A 1 187 ? -18.827 22.641 -28.555 1.00 85.12 187 LYS A N 1
ATOM 1513 C CA . LYS A 1 187 ? -19.354 21.397 -29.128 1.00 85.12 187 LYS A CA 1
ATOM 1514 C C . LYS A 1 187 ? -19.787 20.402 -28.049 1.00 85.12 187 LYS A C 1
ATOM 1516 O O . LYS A 1 187 ? -20.624 19.549 -28.327 1.00 85.12 187 LYS A O 1
ATOM 1521 N N . HIS A 1 188 ? -19.187 20.474 -26.865 1.00 69.31 188 HIS A N 1
ATOM 1522 C CA . HIS A 1 188 ? -19.345 19.476 -25.806 1.00 69.31 188 HIS A CA 1
ATOM 1523 C C . HIS A 1 188 ? -20.094 19.982 -24.564 1.00 69.31 188 HIS A C 1
ATOM 1525 O O . HIS A 1 188 ? -20.336 19.186 -23.657 1.00 69.31 188 HIS A O 1
ATOM 1531 N N . PHE A 1 189 ? -20.493 21.254 -24.555 1.00 61.69 189 PHE A N 1
ATOM 1532 C CA . PHE A 1 189 ? -21.392 21.888 -23.590 1.00 61.69 189 PHE A CA 1
ATOM 1533 C C . PHE A 1 189 ? -22.380 22.781 -24.343 1.00 61.69 189 PHE A C 1
ATOM 1535 O O . PHE A 1 189 ? -23.523 22.911 -23.859 1.00 61.69 189 PHE A O 1
#